Protein AF-A0A509EAI5-F1 (afdb_monomer)

Mean predicted aligned error: 6.36 Å

Sequence (195 aa):
MLARRAGDTRLGGLADLEGRTLGIINDQSAYATLKAAGLRWGDALSAKGRRVAALGSLIPMADQGRIHDGVVDAFAVDAPIMHWACTSPDGPWRGRIEILPGNIAPAPWFYAAAVANHPSSCRLLMAVDAFLDGFAGTAERAAIERRGQGAPVAGTGSYRDEPGNLRGSPDLAAAYRAQTGQDPLPPDLVRRHAA

pLDDT: mean 88.27, std 11.31, range [37.25, 97.38]

Foldseek 3Di:
DKKFFFPPPCPQDDLSQAQFEEEEAPDPVLVVLCVVLAEAEDPRPPPDDHHSHYHNYYDHDPDPPCRLVVPGGMYDDDQQVVVCCQPPPPHPNHSRMDDRDDDSHPWDDDDDDDDPPALVCLLVLVVVVVCCVVPVPDPVQQVVCCNRRVGDGDTDDDPCVDPDNDDHSVRSQVVNCVVPVDGSDHPVVVVVVVD

Nearest PDB structures (foldseek):
  4g4p-assembly1_A  TM=7.336E-01  e=2.048E-03  Enterococcus faecalis V583
  4zef-assembly1_A  TM=7.518E-01  e=4.258E-03  Enterococcus faecalis V583
  8eyz-assembly12_L  TM=6.872E-01  e=1.916E-03  Escherichia coli
  8ovn-assembly1_A  TM=7.297E-01  e=4.368E-02  Shigella flexneri
  5aa2-assembly2_B  TM=5.455E-01  e=5.333E-02  Pseudomonas aeruginosa BWHPSA013

Structure (mmCIF, N/CA/C/O backbone):
data_AF-A0A509EAI5-F1
#
_entry.id   AF-A0A509EAI5-F1
#
loop_
_atom_site.group_PDB
_atom_site.id
_atom_site.type_symbol
_atom_site.label_atom_id
_atom_site.label_alt_id
_atom_site.label_comp_id
_atom_site.label_asym_id
_atom_site.label_entity_id
_atom_site.label_seq_id
_atom_site.pdbx_PDB_ins_code
_atom_site.Cartn_x
_atom_site.Cartn_y
_atom_site.Cartn_z
_atom_site.occupancy
_atom_site.B_iso_or_equiv
_atom_site.auth_seq_id
_atom_site.auth_comp_id
_atom_site.auth_asym_id
_atom_site.auth_atom_id
_atom_site.pdbx_PDB_model_num
ATOM 1 N N . MET A 1 1 ? -2.424 1.082 6.994 1.00 88.38 1 MET A N 1
ATOM 2 C CA . MET A 1 1 ? -2.548 1.962 8.186 1.00 88.38 1 MET A CA 1
ATOM 3 C C . MET A 1 1 ? -3.940 1.820 8.787 1.00 88.38 1 MET A C 1
ATOM 5 O O . MET A 1 1 ? -4.766 1.158 8.170 1.00 88.38 1 MET A O 1
ATOM 9 N N . LEU A 1 2 ? -4.198 2.403 9.963 1.00 92.62 2 LEU A N 1
ATOM 10 C CA . LEU A 1 2 ? -5.538 2.479 10.555 1.00 92.62 2 LEU A CA 1
ATOM 11 C C . LEU A 1 2 ? -6.035 3.927 10.504 1.00 92.62 2 LEU A C 1
ATOM 13 O O . LEU A 1 2 ? -5.295 4.846 10.847 1.00 92.62 2 LEU A O 1
ATOM 17 N N . ALA A 1 3 ? -7.278 4.126 10.092 1.00 92.00 3 ALA A N 1
ATOM 18 C CA . ALA A 1 3 ? -7.942 5.421 10.087 1.00 92.00 3 ALA A CA 1
ATOM 19 C C . ALA A 1 3 ? -9.271 5.340 10.837 1.00 92.00 3 ALA A C 1
ATOM 21 O O . ALA A 1 3 ? -9.906 4.284 10.885 1.00 92.00 3 ALA A O 1
ATOM 22 N N . ARG A 1 4 ? -9.695 6.462 11.411 1.00 92.31 4 ARG A N 1
ATOM 23 C CA . ARG A 1 4 ? -10.948 6.591 12.162 1.00 92.31 4 ARG A CA 1
ATOM 24 C C . ARG A 1 4 ? -11.665 7.884 11.794 1.00 92.31 4 ARG A C 1
ATOM 26 O O . ARG A 1 4 ? -11.099 8.746 11.123 1.00 92.31 4 ARG A O 1
ATOM 33 N N . ARG A 1 5 ? -12.900 8.041 12.273 1.00 91.62 5 ARG A N 1
ATOM 34 C CA . ARG A 1 5 ? -13.573 9.348 12.278 1.00 91.62 5 ARG A CA 1
ATOM 35 C C . ARG A 1 5 ? -12.783 10.334 13.137 1.00 91.62 5 ARG A C 1
ATOM 37 O O . ARG A 1 5 ? -12.342 9.983 14.233 1.00 91.62 5 ARG A O 1
ATOM 44 N N . ALA A 1 6 ? -12.630 11.557 12.642 1.00 91.38 6 ALA A N 1
ATOM 45 C CA . ALA A 1 6 ? -11.917 12.609 13.348 1.00 91.38 6 ALA A CA 1
ATOM 46 C C . ALA A 1 6 ? -12.559 12.868 14.719 1.00 91.38 6 ALA A C 1
ATOM 48 O O . ALA A 1 6 ? -13.777 13.028 14.824 1.00 91.38 6 ALA A O 1
ATOM 49 N N . GLY A 1 7 ? -11.737 12.882 15.768 1.00 91.50 7 GLY A N 1
ATOM 50 C CA . GLY A 1 7 ? -12.187 13.135 17.137 1.00 91.50 7 GLY A CA 1
ATOM 51 C C . GLY A 1 7 ? -12.769 11.922 17.872 1.00 91.50 7 GLY A C 1
ATOM 52 O O . GLY A 1 7 ? -13.142 12.062 19.036 1.00 91.50 7 GLY A O 1
ATOM 53 N N . ASP A 1 8 ? -12.822 10.728 17.266 1.00 92.06 8 ASP A N 1
ATOM 54 C CA . ASP A 1 8 ? -13.238 9.511 17.980 1.00 92.06 8 ASP A CA 1
ATOM 55 C C . ASP A 1 8 ? -12.122 9.013 18.915 1.00 92.06 8 ASP A C 1
ATOM 57 O O . ASP A 1 8 ? -11.316 8.145 18.578 1.00 92.06 8 ASP A O 1
ATOM 61 N N . THR A 1 9 ? -12.080 9.564 20.129 1.00 92.81 9 THR A N 1
ATOM 62 C CA . THR A 1 9 ? -11.061 9.261 21.149 1.00 92.81 9 THR A CA 1
ATOM 63 C C . THR A 1 9 ? -11.114 7.833 21.680 1.00 92.81 9 THR A C 1
ATOM 65 O O . THR A 1 9 ? -10.182 7.399 22.351 1.00 92.81 9 THR A O 1
ATOM 68 N N . ARG A 1 10 ? -12.164 7.071 21.356 1.00 93.38 10 ARG A N 1
ATOM 69 C CA . ARG A 1 10 ? -12.321 5.681 21.796 1.00 93.38 10 ARG A CA 1
ATOM 70 C C . ARG A 1 10 ? -11.430 4.718 21.007 1.00 93.38 10 ARG A C 1
ATOM 72 O O . ARG A 1 10 ? -11.447 3.535 21.319 1.00 93.38 10 ARG A O 1
ATOM 79 N N . LEU A 1 11 ? -10.749 5.172 19.952 1.00 93.75 11 LEU A N 1
ATOM 80 C CA . LEU A 1 11 ? -9.960 4.343 19.034 1.00 93.75 11 LEU A CA 1
ATOM 81 C C . LEU A 1 11 ? -8.521 4.845 18.923 1.00 93.75 11 LEU A C 1
ATOM 83 O O . LEU A 1 11 ? -8.209 5.576 17.993 1.00 93.75 11 LEU A O 1
ATOM 87 N N . GLY A 1 12 ? -7.637 4.493 19.848 1.00 93.19 12 GLY A N 1
ATOM 88 C CA . GLY A 1 12 ? -6.219 4.868 19.802 1.00 93.19 12 GLY A CA 1
ATOM 89 C C . GLY A 1 12 ? -5.351 3.930 18.960 1.00 93.19 12 GLY A C 1
ATOM 90 O O . GLY A 1 12 ? -4.317 4.350 18.445 1.00 93.19 12 GLY A O 1
ATOM 91 N N . GLY A 1 13 ? -5.766 2.675 18.779 1.00 94.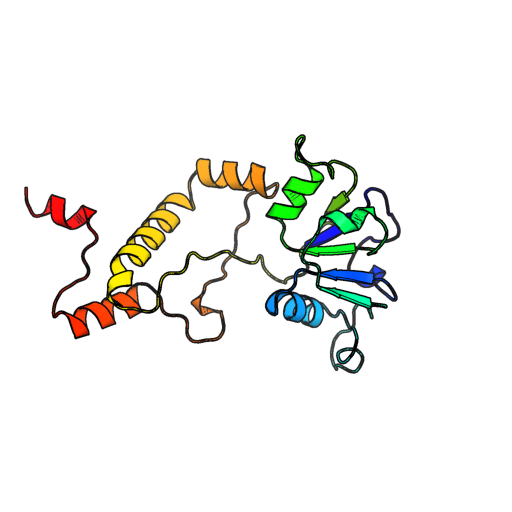44 13 GLY A N 1
ATOM 92 C CA . GLY A 1 13 ? -5.030 1.704 17.973 1.00 94.44 13 GLY A CA 1
ATOM 93 C C . GLY A 1 13 ? -5.723 0.349 17.846 1.00 94.44 13 GLY A C 1
ATOM 94 O O . GLY A 1 13 ? -6.918 0.211 18.087 1.00 94.44 13 GLY A O 1
ATOM 95 N N . LEU A 1 14 ? -4.955 -0.677 17.462 1.00 95.44 14 LEU A N 1
ATOM 96 C CA . LEU A 1 14 ? -5.490 -2.016 17.171 1.00 95.44 14 LEU A CA 1
ATOM 97 C C . LEU A 1 14 ? -6.175 -2.687 18.370 1.00 95.44 14 LEU A C 1
ATOM 99 O O . LEU A 1 14 ? -7.135 -3.425 18.172 1.00 95.44 14 LEU A O 1
ATOM 103 N N . ALA A 1 15 ? -5.687 -2.454 19.591 1.00 95.44 15 ALA A N 1
ATOM 104 C CA . ALA A 1 15 ? -6.259 -3.044 20.804 1.00 95.44 15 ALA A CA 1
ATOM 105 C C . ALA A 1 15 ? -7.676 -2.522 21.099 1.00 95.44 15 ALA A C 1
ATOM 107 O O . ALA A 1 15 ? -8.488 -3.235 21.678 1.00 95.44 15 ALA A O 1
ATOM 108 N N . ASP A 1 16 ? -8.000 -1.312 20.636 1.00 96.75 16 ASP A N 1
ATOM 109 C CA . ASP A 1 16 ? -9.307 -0.694 20.861 1.00 96.75 16 ASP A CA 1
ATOM 110 C C . ASP A 1 16 ? -10.384 -1.208 19.895 1.00 96.75 16 ASP A C 1
ATOM 112 O O . ASP A 1 16 ? -11.541 -0.798 19.990 1.00 96.75 16 ASP A O 1
ATOM 116 N N . LEU A 1 17 ? -10.026 -2.100 18.963 1.00 96.81 17 LEU A N 1
ATOM 117 C CA . LEU A 1 17 ? -10.940 -2.687 17.980 1.00 96.81 17 LEU A CA 1
ATOM 118 C C . LEU A 1 17 ? -11.761 -3.872 18.524 1.00 96.81 17 LEU A C 1
ATOM 120 O O . LEU A 1 17 ? -12.527 -4.471 17.769 1.00 96.81 17 LEU A O 1
ATOM 124 N N . GLU A 1 18 ? -11.623 -4.222 19.805 1.00 97.25 18 GLU A N 1
ATOM 125 C CA . GLU A 1 18 ? -12.393 -5.307 20.426 1.00 97.25 18 GLU A CA 1
ATOM 126 C C . GLU A 1 18 ? -13.905 -5.071 20.275 1.00 97.25 18 GLU A C 1
ATOM 128 O O . GLU A 1 18 ? -14.427 -4.015 20.635 1.00 97.25 18 GLU A O 1
ATOM 133 N N . GLY A 1 19 ? -14.611 -6.050 19.707 1.00 96.38 19 GLY A N 1
ATOM 134 C CA . GLY A 1 19 ? -16.050 -5.996 19.451 1.00 96.38 19 GLY A CA 1
ATOM 135 C C . GLY A 1 19 ? -16.482 -4.998 18.370 1.00 96.38 19 GLY A C 1
ATOM 136 O O . GLY A 1 19 ? -17.678 -4.853 18.131 1.00 96.38 19 GLY A O 1
ATOM 137 N N . ARG A 1 20 ? -15.545 -4.324 17.693 1.00 96.00 20 ARG A N 1
ATOM 138 C CA . ARG A 1 20 ? -15.849 -3.263 16.722 1.00 9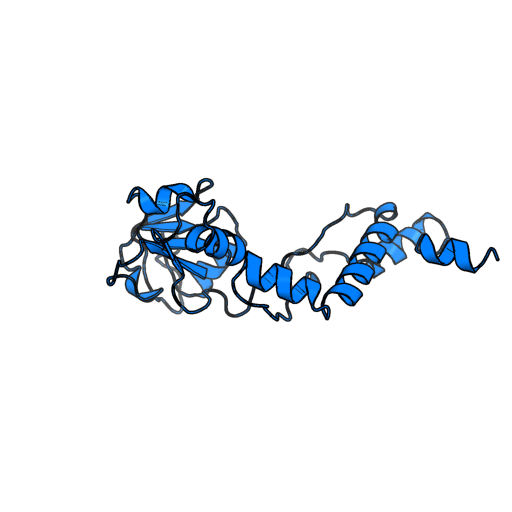6.00 20 ARG A CA 1
ATOM 139 C C . ARG A 1 20 ? -15.943 -3.752 15.290 1.00 96.00 20 ARG A C 1
ATOM 141 O O . ARG A 1 20 ? -15.489 -4.848 14.954 1.00 96.00 20 ARG A O 1
ATOM 148 N N . THR A 1 21 ? -16.505 -2.897 14.444 1.00 94.12 21 THR A N 1
ATOM 149 C CA . THR A 1 21 ? -16.577 -3.118 13.003 1.00 94.12 21 THR A CA 1
ATOM 150 C C . THR A 1 21 ? -15.399 -2.446 12.307 1.00 94.12 21 THR A C 1
ATOM 152 O O . THR A 1 21 ? -15.276 -1.220 12.317 1.00 94.12 21 THR A O 1
ATOM 155 N N . LEU A 1 22 ? -14.543 -3.240 11.667 1.00 94.50 22 LEU A N 1
ATOM 156 C CA . LEU A 1 22 ? -13.429 -2.749 10.856 1.00 94.50 22 LEU A CA 1
ATOM 157 C C . LEU A 1 22 ? -13.779 -2.857 9.365 1.00 94.50 22 LEU A C 1
ATOM 159 O O . LEU A 1 22 ? -14.173 -3.922 8.891 1.00 94.50 22 LEU A O 1
ATOM 163 N N . GLY A 1 23 ? -13.609 -1.768 8.620 1.00 93.19 23 GLY A N 1
ATOM 164 C CA . GLY A 1 23 ? -13.572 -1.804 7.157 1.00 93.19 23 GLY A CA 1
ATOM 165 C C . GLY A 1 23 ? -12.171 -2.156 6.659 1.00 93.19 23 GLY A C 1
ATOM 166 O O . GLY A 1 23 ? -11.179 -1.706 7.235 1.00 93.19 23 GLY A O 1
ATOM 167 N N . ILE A 1 24 ? -12.075 -2.954 5.598 1.00 92.44 24 ILE A N 1
ATOM 168 C CA . ILE A 1 24 ? -10.801 -3.331 4.976 1.00 92.44 24 ILE A CA 1
ATOM 169 C C . ILE A 1 24 ? -10.924 -3.310 3.452 1.00 92.44 24 ILE A C 1
ATOM 171 O O . ILE A 1 24 ? -11.983 -3.621 2.901 1.00 92.44 24 ILE A O 1
ATOM 175 N N . ILE A 1 25 ? -9.835 -2.967 2.765 1.00 86.25 25 ILE A N 1
ATOM 176 C CA . ILE A 1 25 ? -9.720 -3.214 1.326 1.00 86.25 25 ILE A CA 1
ATOM 177 C C . ILE A 1 25 ? -9.866 -4.716 1.033 1.00 86.25 25 ILE A C 1
ATOM 179 O O . ILE A 1 25 ? -9.389 -5.561 1.793 1.00 86.25 25 ILE A O 1
ATOM 183 N N . ASN A 1 26 ? -10.551 -5.053 -0.061 1.00 85.75 26 ASN A N 1
ATOM 184 C CA . ASN A 1 26 ? -10.768 -6.440 -0.469 1.00 85.75 26 ASN A CA 1
ATOM 185 C C . ASN A 1 26 ? -9.509 -7.031 -1.133 1.00 85.75 26 ASN A C 1
ATOM 187 O O . ASN A 1 26 ? -9.483 -7.262 -2.339 1.00 85.75 26 ASN A O 1
ATOM 191 N N . ASP A 1 27 ? -8.465 -7.231 -0.332 1.00 86.56 27 ASP A N 1
ATOM 192 C CA . ASP A 1 27 ? -7.152 -7.721 -0.745 1.00 86.56 27 ASP A CA 1
ATOM 193 C C . ASP A 1 27 ? -6.653 -8.800 0.232 1.00 86.56 27 ASP A C 1
ATOM 195 O O . ASP A 1 27 ? -6.700 -8.626 1.452 1.00 86.56 27 ASP A O 1
ATOM 199 N N . GLN A 1 28 ? -6.170 -9.932 -0.291 1.00 87.56 28 GLN A N 1
ATOM 200 C CA . GLN A 1 28 ? -5.742 -11.068 0.535 1.00 87.56 28 GLN A CA 1
ATOM 201 C C . GLN A 1 28 ? -4.559 -10.738 1.459 1.00 87.56 28 GLN A C 1
ATOM 203 O O . GLN A 1 28 ? -4.541 -11.185 2.612 1.00 87.56 28 GLN A O 1
ATOM 208 N N . SER A 1 29 ? -3.606 -9.931 0.998 1.00 88.50 29 SER A N 1
ATOM 209 C CA . SER A 1 29 ? -2.453 -9.488 1.786 1.00 88.50 29 SER A CA 1
ATOM 210 C C . SER A 1 29 ? -2.874 -8.544 2.913 1.00 88.50 29 SER A C 1
ATOM 212 O O . SER A 1 29 ? -2.291 -8.587 4.005 1.00 88.50 29 SER A O 1
ATOM 214 N N . ALA A 1 30 ? -3.945 -7.766 2.721 1.00 91.00 30 ALA A N 1
ATOM 215 C CA . ALA A 1 30 ? -4.534 -6.953 3.785 1.00 91.00 30 ALA A CA 1
ATOM 216 C C . ALA A 1 30 ? -5.087 -7.836 4.912 1.00 91.00 30 ALA A C 1
ATOM 218 O O . ALA A 1 30 ? -4.744 -7.635 6.082 1.00 91.00 30 ALA A O 1
ATOM 219 N N . TYR A 1 31 ? -5.863 -8.874 4.579 1.00 92.62 31 TYR A N 1
ATOM 220 C CA . TYR A 1 31 ? -6.353 -9.840 5.569 1.00 92.62 31 TYR A CA 1
ATOM 221 C C . TYR A 1 31 ? -5.205 -10.553 6.292 1.00 92.62 31 TYR A C 1
ATOM 223 O O . TYR A 1 31 ? -5.213 -10.656 7.522 1.00 92.62 31 TYR A O 1
ATOM 231 N N . ALA A 1 32 ? -4.193 -11.020 5.557 1.00 91.31 32 ALA A N 1
ATOM 232 C CA . ALA A 1 32 ? -3.025 -11.666 6.150 1.00 91.31 32 ALA A CA 1
ATOM 233 C C . ALA A 1 32 ? -2.307 -10.737 7.144 1.00 91.31 32 ALA A C 1
ATOM 235 O O . ALA A 1 32 ? -1.974 -11.155 8.257 1.00 91.31 32 ALA A O 1
ATOM 236 N N . THR A 1 33 ? -2.165 -9.459 6.790 1.00 92.94 33 THR A N 1
ATOM 237 C CA . THR A 1 33 ? -1.556 -8.430 7.641 1.00 92.94 33 THR A CA 1
ATOM 238 C C . THR A 1 33 ? -2.345 -8.211 8.928 1.00 92.94 33 THR A C 1
ATOM 240 O O . THR A 1 33 ? -1.752 -8.197 10.007 1.00 92.94 33 THR A O 1
ATOM 243 N N . LEU A 1 34 ? -3.678 -8.117 8.864 1.00 94.19 34 LEU A N 1
ATOM 244 C CA . LEU A 1 34 ? -4.504 -7.997 10.073 1.00 94.19 34 LEU A CA 1
ATOM 245 C C . LEU A 1 34 ? -4.345 -9.215 10.993 1.00 94.19 34 LEU A C 1
ATOM 247 O O . LEU A 1 34 ? -4.212 -9.073 12.213 1.00 94.19 34 LEU A O 1
ATOM 251 N N . LYS A 1 35 ? -4.324 -10.419 10.412 1.00 93.25 35 LYS A N 1
ATOM 252 C CA . LYS A 1 35 ? -4.170 -11.672 11.161 1.00 93.25 35 LYS A CA 1
ATOM 253 C C . LYS A 1 35 ? -2.816 -11.741 11.865 1.00 93.25 35 LYS A C 1
ATOM 255 O O . LYS A 1 35 ? -2.766 -12.068 13.056 1.00 93.25 35 LYS A O 1
ATOM 260 N N . ALA A 1 36 ? -1.748 -11.390 11.147 1.00 92.38 36 ALA A N 1
ATOM 261 C CA . ALA A 1 36 ? -0.382 -11.326 11.661 1.00 92.38 36 ALA A CA 1
ATOM 262 C C . ALA A 1 36 ? -0.224 -10.257 12.754 1.00 92.38 36 ALA A C 1
ATOM 264 O O . ALA A 1 36 ? 0.437 -10.503 13.762 1.00 92.38 36 ALA A O 1
ATOM 265 N N . ALA A 1 37 ? -0.905 -9.114 12.618 1.00 93.38 37 ALA A N 1
ATOM 266 C CA . ALA A 1 37 ? -0.928 -8.065 13.638 1.00 93.38 37 ALA A CA 1
ATOM 267 C C . ALA A 1 37 ? -1.629 -8.502 14.941 1.00 93.38 37 ALA A C 1
ATOM 269 O O . ALA A 1 37 ? -1.413 -7.900 15.998 1.00 93.38 37 ALA A O 1
ATOM 270 N N . GLY A 1 38 ? -2.417 -9.581 14.889 1.00 94.50 38 GLY A N 1
ATOM 271 C CA . GLY A 1 38 ? -3.102 -10.174 16.034 1.00 94.50 38 GLY A CA 1
ATOM 272 C C . GLY A 1 38 ? -4.606 -9.913 16.070 1.00 94.50 38 GLY A C 1
ATOM 273 O O . GLY A 1 38 ? -5.241 -10.260 17.066 1.00 94.50 38 GLY A O 1
ATOM 274 N N . LEU A 1 39 ? -5.190 -9.332 15.017 1.00 95.69 39 LEU A N 1
ATOM 275 C CA . LEU A 1 39 ? -6.641 -9.203 14.911 1.00 95.69 39 LEU A CA 1
ATOM 276 C C . LEU A 1 39 ? -7.284 -10.551 14.583 1.00 95.69 39 LEU A C 1
ATOM 278 O O . LEU A 1 39 ? -6.690 -11.414 13.924 1.00 95.69 39 LEU A O 1
ATOM 282 N N . ARG A 1 40 ? -8.500 -10.749 15.083 1.00 95.75 40 ARG A N 1
ATOM 283 C CA . ARG A 1 40 ? -9.278 -11.981 14.933 1.00 95.75 40 ARG A CA 1
ATOM 284 C C . ARG A 1 40 ? -10.705 -11.630 14.523 1.00 95.75 40 ARG A C 1
ATOM 286 O O . ARG A 1 40 ? -11.254 -10.657 15.019 1.00 95.75 40 ARG A O 1
ATOM 293 N N . TRP A 1 41 ? -11.288 -12.403 13.617 1.00 94.88 41 TRP A N 1
ATOM 294 C CA . TRP A 1 41 ? -12.665 -12.254 13.133 1.00 94.88 41 TRP A CA 1
ATOM 295 C C . TRP A 1 41 ? -13.115 -13.585 12.527 1.00 94.88 41 TRP A C 1
ATOM 297 O O . TRP A 1 41 ? -12.264 -14.340 12.051 1.00 94.88 41 TRP A O 1
ATOM 307 N N . GLY A 1 42 ? -14.420 -13.873 12.526 1.00 90.38 42 GLY A N 1
ATOM 308 C CA . GLY A 1 42 ? -14.982 -15.090 11.919 1.00 90.38 42 GLY A CA 1
ATOM 309 C C . GLY A 1 42 ? -14.191 -16.359 12.268 1.00 90.38 42 GLY A C 1
ATOM 310 O O . GLY A 1 42 ? -13.846 -16.590 13.426 1.00 90.38 42 GLY A O 1
ATOM 311 N N . ASP A 1 43 ? -13.809 -17.131 11.252 1.00 84.25 43 ASP A N 1
ATOM 312 C CA . ASP A 1 43 ? -13.055 -18.386 11.412 1.00 84.25 43 ASP A CA 1
ATOM 313 C C . ASP A 1 43 ? -11.653 -18.201 12.015 1.00 84.25 43 ASP A C 1
ATOM 315 O O . ASP A 1 43 ? -11.034 -19.149 12.502 1.00 84.25 43 ASP A O 1
ATOM 319 N N . ALA A 1 44 ? -11.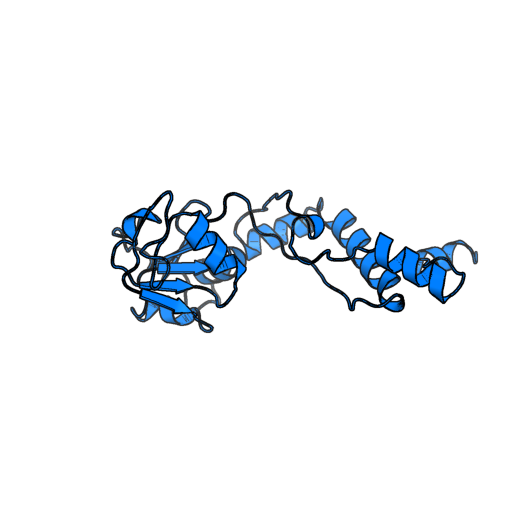120 -16.975 12.019 1.00 83.75 44 ALA A N 1
ATOM 320 C CA . ALA A 1 44 ? -9.854 -16.683 12.670 1.00 83.75 44 ALA A CA 1
ATOM 321 C C . ALA A 1 44 ? -9.982 -16.567 14.196 1.00 83.75 44 ALA A C 1
ATOM 323 O O . ALA A 1 44 ? -8.942 -16.552 14.842 1.00 83.75 44 ALA A O 1
ATOM 324 N N . LEU A 1 45 ? -11.183 -16.516 14.792 1.00 89.12 45 LEU A N 1
ATOM 325 C CA . LEU A 1 45 ? -11.369 -16.362 16.248 1.00 89.12 45 LEU A CA 1
ATOM 326 C C . LEU A 1 45 ? -10.630 -17.426 17.073 1.00 89.12 45 LEU A C 1
ATOM 328 O O . LEU A 1 45 ? -10.049 -17.106 18.108 1.00 89.12 45 LEU A O 1
ATOM 332 N N . SER A 1 46 ? -10.581 -18.666 16.585 1.00 84.81 46 SER A N 1
ATOM 333 C CA . SER A 1 46 ? -9.900 -19.782 17.256 1.00 84.81 46 SER A CA 1
ATOM 334 C C . SER A 1 46 ? -8.417 -19.925 16.883 1.00 84.81 46 SER A C 1
ATOM 336 O O . SER A 1 46 ? -7.762 -20.877 17.312 1.00 84.81 46 SER A O 1
ATOM 338 N N . ALA A 1 47 ? -7.859 -19.015 16.075 1.00 83.88 47 ALA A N 1
ATOM 339 C CA . ALA A 1 47 ? -6.469 -19.103 15.640 1.00 83.88 47 ALA A CA 1
ATOM 340 C C . ALA A 1 47 ? -5.493 -18.926 16.817 1.00 83.88 47 ALA A C 1
ATOM 342 O O . ALA A 1 47 ? -5.561 -17.949 17.568 1.00 83.88 47 ALA A O 1
ATOM 343 N N . LYS A 1 48 ? -4.535 -19.855 16.932 1.00 82.00 48 LYS A N 1
ATOM 344 C CA . LYS A 1 48 ? -3.453 -19.815 17.928 1.00 82.00 48 LYS A CA 1
ATOM 345 C C . LYS A 1 48 ? -2.509 -18.623 17.684 1.00 82.00 48 LYS A C 1
ATOM 347 O O . LYS A 1 48 ? -2.427 -18.096 16.576 1.00 82.00 48 LYS A O 1
ATOM 352 N N . GLY A 1 49 ? -1.774 -18.213 18.718 1.00 84.56 49 GLY A N 1
ATOM 353 C CA . GLY A 1 49 ? -0.800 -17.112 18.664 1.00 84.56 49 GLY A CA 1
ATOM 354 C C . GLY A 1 49 ? -1.296 -15.818 19.316 1.00 84.56 49 GLY A C 1
ATOM 355 O O . GLY A 1 49 ? -2.321 -15.806 19.996 1.00 84.56 49 GLY A O 1
ATOM 356 N N . ARG A 1 50 ? -0.555 -14.716 19.123 1.00 88.31 50 ARG A N 1
ATOM 357 C CA . ARG A 1 50 ? -0.859 -13.420 19.754 1.00 88.31 50 ARG A CA 1
ATOM 358 C C . ARG A 1 50 ? -2.218 -12.891 19.290 1.00 88.31 50 ARG A C 1
ATOM 360 O O . ARG A 1 50 ? -2.403 -12.657 18.097 1.00 88.31 50 ARG A O 1
ATOM 367 N N . ARG A 1 51 ? -3.132 -12.658 20.236 1.00 94.44 51 ARG A N 1
ATOM 368 C CA . ARG A 1 51 ? -4.388 -11.924 20.024 1.00 94.44 51 ARG A CA 1
ATOM 369 C C . ARG A 1 51 ? -4.222 -10.496 20.531 1.00 94.44 51 ARG A C 1
ATOM 371 O O . ARG A 1 51 ? -3.820 -10.306 21.673 1.00 94.44 51 ARG A O 1
ATOM 378 N N . VAL A 1 52 ? -4.534 -9.527 19.680 1.00 95.88 52 VAL A N 1
ATOM 379 C CA . VAL A 1 52 ? -4.595 -8.101 20.029 1.00 95.88 52 VAL A CA 1
ATOM 380 C C . VAL A 1 52 ? -6.039 -7.674 20.254 1.00 95.88 52 VAL A C 1
ATOM 382 O O . VAL A 1 52 ? -6.322 -7.083 21.285 1.00 95.88 52 VAL A O 1
ATOM 385 N N . ALA A 1 53 ? -6.940 -8.022 19.333 1.00 96.31 53 ALA A N 1
ATOM 386 C CA . ALA A 1 53 ? -8.373 -7.791 19.479 1.00 96.31 53 ALA A CA 1
ATOM 387 C C . ALA A 1 53 ? -9.179 -8.806 18.654 1.00 96.31 53 ALA A C 1
ATOM 389 O O . ALA A 1 53 ? -8.706 -9.291 17.617 1.00 96.31 53 ALA A O 1
ATOM 390 N N . ALA A 1 54 ? -10.387 -9.122 19.106 1.00 97.00 54 ALA A N 1
ATOM 391 C CA . ALA A 1 54 ? -11.408 -9.819 18.338 1.00 97.00 54 ALA A CA 1
ATOM 392 C C . ALA A 1 54 ? -12.442 -8.807 17.830 1.00 97.00 54 ALA A C 1
ATOM 394 O O . ALA A 1 54 ? -13.119 -8.144 18.609 1.00 97.00 54 ALA A O 1
ATOM 395 N N . LEU A 1 55 ? -12.547 -8.677 16.512 1.00 97.38 55 LEU A N 1
ATOM 396 C CA . LEU A 1 55 ? -13.495 -7.786 15.856 1.00 97.38 55 LEU A CA 1
ATOM 397 C C . LEU A 1 55 ? -14.920 -8.323 16.013 1.00 97.38 55 LEU A C 1
ATOM 399 O O . LEU A 1 55 ? -15.144 -9.531 15.911 1.00 97.38 55 LEU A O 1
ATOM 403 N N . GLY A 1 56 ? -15.885 -7.419 16.178 1.00 95.19 56 GLY A N 1
ATOM 404 C CA . GLY A 1 56 ? -17.304 -7.760 16.073 1.00 95.19 56 GLY A CA 1
ATOM 405 C C . GLY A 1 56 ? -17.706 -8.036 14.623 1.00 95.19 56 GLY A C 1
ATOM 406 O O . GLY A 1 56 ? -18.504 -8.931 14.357 1.00 95.19 56 GLY A O 1
ATOM 407 N N . SER A 1 57 ? -17.109 -7.307 13.675 1.00 93.38 57 SER A N 1
ATOM 408 C CA . SER A 1 57 ? -17.291 -7.531 12.241 1.00 93.38 57 SER A CA 1
ATOM 409 C C . SER A 1 57 ? -16.086 -7.032 11.435 1.00 93.38 57 SER A C 1
ATOM 411 O O . SER A 1 57 ? -15.427 -6.059 11.810 1.00 93.38 57 SER A O 1
ATOM 413 N N . LEU A 1 58 ? -15.800 -7.698 10.315 1.00 94.00 58 LEU A N 1
ATOM 414 C CA . LEU A 1 58 ? -14.821 -7.264 9.319 1.00 94.00 58 LEU A CA 1
ATOM 415 C C . LEU A 1 58 ? -15.515 -7.181 7.962 1.00 94.00 58 LEU A C 1
ATOM 417 O O . LEU A 1 58 ? -16.011 -8.189 7.461 1.00 94.00 58 LEU A O 1
ATOM 421 N N . ILE A 1 59 ? -15.537 -5.991 7.369 1.00 91.44 59 ILE A N 1
ATOM 422 C CA . ILE A 1 59 ? -16.291 -5.727 6.143 1.00 91.44 59 ILE A CA 1
ATOM 423 C C . ILE A 1 59 ? -15.306 -5.452 4.996 1.00 91.44 59 ILE A C 1
ATOM 425 O O . ILE A 1 59 ? -14.588 -4.450 5.064 1.00 91.44 59 ILE A O 1
ATOM 429 N N . PRO A 1 60 ? -15.254 -6.293 3.939 1.00 89.31 60 PRO A N 1
ATOM 430 C CA . PRO A 1 60 ? -14.602 -5.923 2.685 1.00 89.31 60 PRO A CA 1
ATOM 431 C C . PRO A 1 60 ? -15.340 -4.742 2.069 1.00 89.31 60 PRO A C 1
ATOM 433 O O . PRO A 1 60 ? -16.544 -4.820 1.816 1.00 89.31 60 PRO A O 1
ATOM 436 N N . MET A 1 61 ? -14.634 -3.651 1.805 1.00 77.81 61 MET A N 1
ATOM 437 C CA . MET A 1 61 ? -15.247 -2.445 1.267 1.00 77.81 61 MET A CA 1
ATOM 438 C C . MET A 1 61 ? -14.535 -2.005 -0.004 1.00 77.81 61 MET A C 1
ATOM 440 O O . MET A 1 61 ? -13.337 -1.738 -0.007 1.00 77.81 61 MET A O 1
ATOM 444 N N . ALA A 1 62 ? -15.312 -1.919 -1.084 1.00 69.12 62 ALA A N 1
ATOM 445 C CA . ALA A 1 62 ? -14.890 -1.284 -2.329 1.00 69.12 62 ALA A CA 1
ATOM 446 C C . ALA A 1 62 ? -15.044 0.248 -2.268 1.00 69.12 62 ALA A C 1
ATOM 448 O O . ALA A 1 62 ? -14.319 0.959 -2.955 1.00 69.12 62 ALA A O 1
ATOM 449 N N . ASP A 1 63 ? -15.954 0.751 -1.423 1.00 72.19 63 ASP A N 1
ATOM 450 C CA . ASP A 1 63 ? -16.201 2.181 -1.227 1.00 72.19 63 ASP A CA 1
ATOM 451 C C . ASP A 1 63 ? -15.762 2.632 0.171 1.00 72.19 63 ASP A C 1
ATOM 453 O O . ASP A 1 63 ? -16.383 2.311 1.188 1.00 72.19 63 ASP A O 1
ATOM 457 N N . GLN A 1 64 ? -14.672 3.393 0.198 1.00 66.25 64 GLN A N 1
ATOM 458 C CA . GLN A 1 64 ? -14.043 3.933 1.404 1.00 66.25 64 GLN A CA 1
ATOM 459 C C . GLN A 1 64 ? -14.791 5.153 1.952 1.00 66.25 64 GLN A C 1
ATOM 461 O O . GLN A 1 64 ? -14.586 5.530 3.107 1.00 66.25 64 GLN A O 1
ATOM 466 N N . GLY A 1 65 ? -15.693 5.743 1.158 1.00 65.81 65 GLY A N 1
ATOM 467 C CA . GLY A 1 65 ? -16.509 6.874 1.571 1.00 65.81 65 GLY A CA 1
ATOM 468 C C . GLY A 1 65 ? -17.335 6.557 2.809 1.00 65.81 65 GLY A C 1
ATOM 469 O O . GLY A 1 65 ? -17.472 7.398 3.680 1.00 65.81 65 GLY A O 1
ATOM 470 N N . ARG A 1 66 ? -17.776 5.315 2.997 1.00 68.25 66 ARG A N 1
ATOM 471 C CA . ARG A 1 66 ? -18.724 4.931 4.058 1.00 68.25 66 ARG A CA 1
ATOM 472 C C . ARG A 1 66 ? -18.189 4.968 5.500 1.00 68.25 66 ARG A C 1
ATOM 474 O O . ARG A 1 66 ? -18.945 4.706 6.434 1.00 68.25 66 ARG A O 1
ATOM 481 N N . ILE A 1 67 ? -16.913 5.295 5.726 1.00 68.75 67 ILE A N 1
ATOM 482 C CA . ILE A 1 67 ? -16.338 5.426 7.083 1.00 68.75 67 ILE A CA 1
ATOM 483 C C . ILE A 1 67 ? -17.035 6.520 7.917 1.00 68.75 67 ILE A C 1
ATOM 485 O O . ILE A 1 67 ? -17.213 6.378 9.131 1.00 68.75 67 ILE A O 1
ATOM 489 N N . HIS A 1 68 ? -17.477 7.601 7.268 1.00 64.25 68 HIS A N 1
ATOM 490 C CA . HIS A 1 68 ? -18.191 8.695 7.930 1.00 64.25 68 HIS A CA 1
ATOM 491 C C . HIS A 1 68 ? -19.677 8.384 8.185 1.00 64.25 68 HIS A C 1
ATOM 493 O O . HIS A 1 68 ? -20.242 8.946 9.118 1.00 64.25 68 HIS A O 1
ATOM 499 N N . ASP A 1 69 ? -20.275 7.447 7.438 1.00 73.50 69 ASP A N 1
ATOM 500 C CA . ASP A 1 69 ? -21.690 7.053 7.561 1.00 73.50 69 ASP A CA 1
ATOM 501 C C . ASP A 1 69 ? -21.985 6.239 8.833 1.00 73.50 69 ASP A C 1
ATOM 503 O O . ASP A 1 69 ? -23.108 5.789 9.049 1.00 73.50 69 ASP A O 1
ATOM 507 N N . GLY A 1 70 ? -20.977 5.982 9.672 1.00 74.00 70 GLY A N 1
ATOM 508 C CA . GLY A 1 70 ? -21.147 5.188 10.892 1.00 74.00 70 GLY A CA 1
ATOM 509 C C . GLY A 1 70 ? -21.174 3.677 10.664 1.00 74.00 70 GLY A C 1
ATOM 510 O O . GLY A 1 70 ? -21.290 2.930 11.629 1.00 74.00 70 GLY A O 1
ATOM 511 N N . VAL A 1 71 ? -21.040 3.218 9.415 1.00 84.00 71 VAL A N 1
ATOM 512 C CA . VAL A 1 71 ? -21.110 1.791 9.047 1.00 84.00 71 VAL A CA 1
ATOM 513 C C . VAL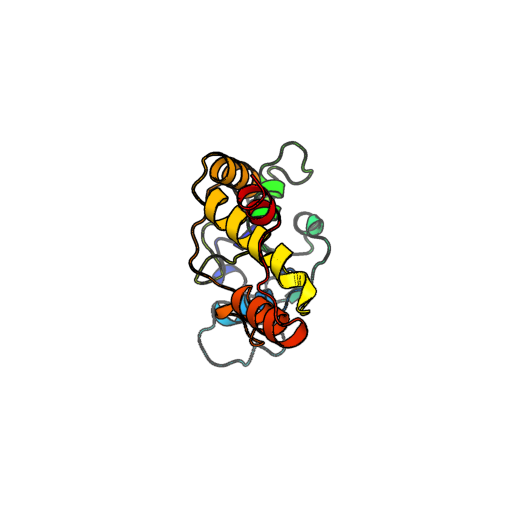 A 1 71 ? -19.950 0.992 9.642 1.00 84.00 71 VAL A C 1
ATOM 515 O O . VAL A 1 71 ? -20.114 -0.173 9.992 1.00 84.00 71 VAL A O 1
ATOM 518 N N . VAL A 1 72 ? -18.779 1.619 9.751 1.00 89.62 72 VAL A N 1
ATOM 519 C CA . VAL A 1 72 ? -17.595 1.040 10.387 1.00 89.62 72 VAL A CA 1
ATOM 520 C C . VAL A 1 72 ? -17.087 1.958 11.495 1.00 89.62 72 VAL A C 1
ATOM 522 O O . VAL A 1 72 ? -17.319 3.170 11.480 1.00 89.62 72 VAL A O 1
ATOM 525 N N . ASP A 1 73 ? -16.367 1.392 12.455 1.00 91.75 73 ASP A N 1
ATOM 526 C CA . ASP A 1 73 ? -15.712 2.142 13.526 1.00 91.75 73 ASP A CA 1
ATOM 527 C C . ASP A 1 73 ? -14.339 2.666 13.089 1.00 91.75 73 ASP A C 1
ATOM 529 O O . ASP A 1 73 ? -13.960 3.789 13.419 1.00 91.75 73 ASP A O 1
ATOM 533 N N . ALA A 1 74 ? -13.609 1.864 12.313 1.00 92.69 74 ALA A N 1
ATOM 534 C CA . ALA A 1 74 ? -12.297 2.196 11.771 1.00 92.69 74 ALA A CA 1
ATOM 535 C C . ALA A 1 74 ? -12.106 1.575 10.380 1.00 92.69 74 ALA A C 1
ATOM 537 O O . ALA A 1 74 ? -12.881 0.713 9.959 1.00 92.69 74 ALA A O 1
ATOM 538 N N . PHE A 1 75 ? -11.047 1.984 9.683 1.00 91.25 75 PHE A N 1
ATOM 539 C CA . PHE A 1 75 ? -10.715 1.490 8.350 1.00 91.25 75 PHE A CA 1
ATOM 540 C C . PHE A 1 75 ? -9.229 1.145 8.232 1.00 91.25 75 PHE A C 1
ATOM 542 O O . PHE A 1 75 ? -8.367 1.951 8.591 1.00 91.25 75 PHE A O 1
ATOM 549 N N . ALA A 1 76 ? -8.930 -0.052 7.731 1.00 91.81 76 ALA A N 1
ATOM 550 C CA . ALA A 1 76 ? -7.580 -0.530 7.461 1.00 91.81 76 ALA A CA 1
ATOM 551 C C . ALA A 1 76 ? -7.303 -0.507 5.951 1.00 91.81 76 ALA A C 1
ATOM 553 O O . ALA A 1 76 ? -7.860 -1.301 5.194 1.00 91.81 76 ALA A O 1
ATOM 554 N N . VAL A 1 77 ? -6.451 0.422 5.515 1.00 85.56 77 VAL A N 1
ATOM 555 C CA . VAL A 1 77 ? -6.158 0.661 4.090 1.00 85.56 77 VAL A CA 1
ATOM 556 C C . VAL A 1 77 ? -4.825 1.400 3.916 1.00 85.56 77 VAL A C 1
ATOM 558 O O . VAL A 1 77 ? -4.170 1.786 4.897 1.00 85.56 77 VAL A O 1
ATOM 561 N N . ASP A 1 78 ? -4.417 1.574 2.667 1.00 87.38 78 ASP A N 1
ATOM 562 C CA . ASP A 1 78 ? -3.150 2.167 2.267 1.00 87.38 78 ASP A CA 1
ATOM 563 C C . ASP A 1 78 ? -3.014 3.643 2.645 1.00 87.38 78 ASP A C 1
ATOM 565 O O . ASP A 1 78 ? -3.969 4.422 2.643 1.00 87.38 78 ASP A O 1
ATOM 569 N N . ALA A 1 79 ? -1.776 4.029 2.955 1.00 87.75 79 ALA A N 1
ATOM 570 C CA . ALA A 1 79 ? -1.445 5.380 3.390 1.00 87.75 79 ALA A CA 1
ATOM 571 C C . ALA A 1 79 ? -1.764 6.463 2.343 1.00 87.75 79 ALA A C 1
ATOM 573 O O . ALA A 1 79 ? -2.350 7.468 2.744 1.00 87.75 79 ALA A O 1
ATOM 574 N N . PRO A 1 80 ? -1.447 6.305 1.036 1.00 89.81 80 PRO A N 1
ATOM 575 C CA . PRO A 1 80 ? -1.646 7.387 0.073 1.00 89.81 80 PRO A CA 1
ATOM 576 C C . PRO A 1 80 ? -3.110 7.814 -0.062 1.00 89.81 80 PRO A C 1
ATOM 578 O O . PRO A 1 80 ? -3.437 8.994 0.047 1.00 89.81 80 PRO A O 1
ATOM 581 N N . ILE A 1 81 ? -4.020 6.851 -0.229 1.00 87.12 81 ILE A N 1
ATOM 582 C CA . ILE A 1 81 ? -5.439 7.167 -0.414 1.00 87.12 81 ILE A CA 1
ATOM 583 C C . ILE A 1 81 ? -6.049 7.799 0.841 1.00 87.12 81 ILE A C 1
ATOM 585 O O . ILE A 1 81 ? -6.799 8.770 0.734 1.00 87.12 81 ILE A O 1
ATOM 589 N N . MET A 1 82 ? -5.665 7.333 2.035 1.00 88.00 82 MET A N 1
ATOM 590 C CA . MET A 1 82 ? -6.164 7.926 3.279 1.00 88.00 82 MET A CA 1
ATOM 591 C C . MET A 1 82 ? -5.542 9.265 3.580 1.00 88.00 82 MET A C 1
ATOM 593 O O . MET A 1 82 ? -6.226 10.134 4.107 1.00 88.00 82 MET A O 1
ATOM 597 N N . HIS A 1 83 ? -4.268 9.459 3.255 1.00 90.94 83 HIS A N 1
ATOM 598 C CA . HIS A 1 83 ? -3.645 10.754 3.439 1.00 90.94 83 HIS A CA 1
ATOM 599 C C . HIS A 1 83 ? -4.366 11.793 2.586 1.00 90.94 83 HIS A C 1
ATOM 601 O O . HIS A 1 83 ? -4.820 12.798 3.129 1.00 90.94 83 HIS A O 1
ATOM 607 N N . TRP A 1 84 ? -4.558 11.505 1.295 1.00 89.56 84 TRP A N 1
ATOM 608 C CA . TRP A 1 84 ? -5.331 12.367 0.408 1.00 89.56 84 TRP A CA 1
ATOM 609 C C . TRP A 1 84 ? -6.742 12.619 0.952 1.00 89.56 84 TRP A C 1
ATOM 611 O O . TRP A 1 84 ? -7.156 13.771 1.049 1.00 89.56 84 TRP A O 1
ATOM 621 N N . ALA A 1 85 ? -7.461 11.578 1.379 1.00 87.88 85 ALA A N 1
ATOM 622 C CA . ALA A 1 85 ? -8.817 11.730 1.899 1.00 87.88 85 ALA A CA 1
ATOM 623 C C . ALA A 1 85 ? -8.869 12.599 3.176 1.00 87.88 85 ALA A C 1
ATOM 625 O O . ALA A 1 85 ? -9.782 13.407 3.339 1.00 87.88 85 ALA A O 1
ATOM 626 N N . CYS A 1 86 ? -7.876 12.490 4.061 1.00 89.50 86 CYS A N 1
ATOM 627 C CA . CYS A 1 86 ? -7.799 13.281 5.290 1.00 89.50 86 CYS A CA 1
ATOM 628 C C . CYS A 1 86 ? -7.430 14.753 5.044 1.00 89.50 86 CYS A C 1
ATOM 630 O O . CYS A 1 86 ? -7.913 15.628 5.770 1.00 89.50 86 CYS A O 1
ATOM 632 N N . THR A 1 87 ? -6.552 15.040 4.074 1.00 90.50 87 THR A N 1
ATOM 633 C CA . THR A 1 87 ? -5.878 16.349 3.963 1.00 90.50 87 THR A CA 1
ATOM 634 C C . THR A 1 87 ? -6.275 17.173 2.740 1.00 90.50 87 THR A C 1
ATOM 636 O O . THR A 1 87 ? -6.218 18.406 2.809 1.00 90.50 87 THR A O 1
ATOM 639 N N . SER A 1 88 ? -6.695 16.532 1.646 1.00 88.69 88 SER A N 1
ATOM 640 C CA . SER A 1 88 ? -6.938 17.197 0.365 1.00 88.69 88 SER A CA 1
ATOM 641 C C . SER A 1 88 ? -8.112 18.176 0.441 1.00 88.69 88 SER A C 1
ATOM 643 O O . SER A 1 88 ? -9.195 17.780 0.876 1.00 88.69 88 SER A O 1
ATOM 645 N N . PRO A 1 89 ? -7.953 19.438 -0.006 1.00 88.00 89 PRO A N 1
ATOM 646 C CA . PRO A 1 89 ? -9.049 20.409 -0.043 1.00 88.00 89 PRO A CA 1
ATOM 647 C C . PRO A 1 89 ? -10.183 19.994 -0.988 1.00 88.00 89 PRO A C 1
ATOM 649 O O . PRO A 1 89 ? -11.324 20.386 -0.759 1.00 88.00 89 PRO A O 1
ATOM 652 N N . ASP A 1 90 ? -9.882 19.173 -1.994 1.00 86.56 90 ASP A N 1
ATOM 653 C CA . ASP A 1 90 ? -10.845 18.712 -2.998 1.00 86.56 90 ASP A CA 1
ATOM 654 C C . ASP A 1 90 ? -11.650 17.487 -2.527 1.00 86.56 90 ASP A C 1
ATOM 656 O O . ASP A 1 90 ? -12.593 17.053 -3.187 1.00 86.56 90 ASP A O 1
ATOM 660 N N . GLY A 1 91 ? -11.265 16.889 -1.394 1.00 82.44 91 GLY A N 1
ATOM 661 C CA . GLY A 1 91 ? -11.891 15.687 -0.861 1.00 82.44 91 GLY A CA 1
ATOM 662 C C . GLY A 1 91 ? -13.073 16.010 0.062 1.00 82.44 91 GLY A C 1
ATOM 663 O O . GLY A 1 91 ? -12.913 16.791 1.004 1.00 82.44 91 GLY A O 1
ATOM 664 N N . PRO A 1 92 ? -14.235 15.342 -0.081 1.00 85.62 92 PRO A N 1
ATOM 665 C CA . PRO A 1 92 ? -15.369 15.522 0.836 1.00 85.62 92 PRO A CA 1
ATOM 666 C C . PRO A 1 92 ? -15.079 15.033 2.271 1.00 85.62 92 PRO A C 1
ATOM 668 O O . PRO A 1 92 ? -15.869 15.270 3.187 1.00 85.62 92 PRO A O 1
ATOM 671 N N . TRP A 1 93 ? -13.947 14.350 2.471 1.00 87.06 93 TRP A N 1
ATOM 672 C CA . TRP A 1 93 ? -13.530 13.718 3.725 1.00 87.06 93 TRP A CA 1
ATOM 673 C C . TRP A 1 93 ? -12.566 14.555 4.564 1.00 87.06 93 TRP A C 1
ATOM 675 O O . TRP A 1 93 ? -12.270 14.179 5.702 1.00 87.06 93 TRP A O 1
ATOM 685 N N . ARG A 1 94 ? -12.115 15.704 4.048 1.00 90.38 94 ARG A N 1
ATOM 686 C CA . ARG A 1 94 ? -11.141 16.553 4.731 1.00 90.38 94 ARG A CA 1
ATOM 687 C C . ARG A 1 94 ? -11.604 16.912 6.141 1.00 90.38 94 ARG A C 1
ATOM 689 O O . ARG A 1 94 ? -12.677 17.485 6.329 1.00 90.38 94 ARG A O 1
ATOM 696 N N . GLY A 1 95 ? -10.783 16.574 7.134 1.00 89.44 95 GLY A N 1
ATOM 697 C CA . GLY A 1 95 ? -11.065 16.828 8.551 1.00 89.44 95 GLY A CA 1
ATOM 698 C C . GLY A 1 95 ? -12.203 15.998 9.164 1.00 89.44 95 GLY A C 1
ATOM 699 O O . GLY A 1 95 ? -12.522 16.198 10.331 1.00 89.44 95 GLY A O 1
ATOM 700 N N . ARG A 1 96 ? -12.819 15.070 8.417 1.00 90.38 96 ARG A N 1
ATOM 701 C CA . ARG A 1 96 ? -13.852 14.141 8.924 1.00 90.38 96 ARG A CA 1
ATOM 702 C C . ARG A 1 96 ? -13.279 12.790 9.331 1.00 90.38 96 ARG A C 1
ATOM 704 O O . ARG A 1 96 ? -13.892 12.059 10.106 1.00 90.38 96 ARG A O 1
ATOM 711 N N . ILE A 1 97 ? -12.106 12.469 8.807 1.00 90.56 97 ILE A N 1
ATOM 712 C CA . ILE A 1 97 ? -11.333 11.273 9.115 1.00 90.56 97 ILE A CA 1
ATOM 713 C C . ILE A 1 97 ? -9.914 11.668 9.498 1.00 90.56 97 ILE A C 1
ATOM 715 O O . ILE A 1 97 ? -9.410 12.710 9.079 1.00 90.56 97 ILE A O 1
ATOM 719 N N . GLU A 1 98 ? -9.276 10.822 10.291 1.00 91.19 98 GLU A N 1
ATOM 720 C CA . GLU A 1 98 ? -7.878 10.976 10.667 1.00 91.19 98 GLU A CA 1
ATOM 721 C C . GLU A 1 98 ? -7.160 9.627 10.667 1.00 91.19 98 GLU A C 1
ATOM 723 O O . GLU A 1 98 ? -7.746 8.579 10.959 1.00 91.19 98 GLU A O 1
ATOM 728 N N . ILE A 1 99 ? -5.876 9.663 10.317 1.00 91.81 99 ILE A N 1
ATOM 729 C CA . ILE A 1 99 ? -4.991 8.499 10.345 1.00 91.81 99 ILE A CA 1
ATOM 730 C C . ILE A 1 99 ? -4.437 8.369 11.759 1.00 91.81 99 ILE A C 1
ATOM 732 O O . ILE A 1 99 ? -3.900 9.327 12.314 1.00 91.81 99 ILE A O 1
ATOM 736 N N . LEU A 1 100 ? -4.539 7.172 12.326 1.00 92.19 100 LEU A N 1
ATOM 737 C CA . LEU A 1 100 ? -3.905 6.859 13.596 1.00 92.19 100 LEU A CA 1
ATOM 738 C C . LEU A 1 100 ? -2.401 6.638 13.401 1.00 92.19 100 LEU A C 1
ATOM 740 O O . LEU A 1 100 ? -1.993 6.065 12.385 1.00 92.19 100 LEU A O 1
ATOM 744 N N . PRO A 1 101 ? -1.563 7.075 14.357 1.00 88.12 101 PRO A N 1
ATOM 745 C CA . PRO A 1 101 ? -0.124 6.894 14.258 1.00 88.12 101 PRO A CA 1
ATOM 746 C C . PRO A 1 101 ? 0.253 5.407 14.230 1.00 88.12 101 PRO A C 1
ATOM 748 O O . PRO A 1 101 ? -0.356 4.572 14.898 1.00 88.12 101 PRO A O 1
ATOM 751 N N . GLY A 1 102 ? 1.314 5.097 13.485 1.00 86.75 102 GLY A N 1
ATOM 752 C CA . GLY A 1 102 ? 1.861 3.747 13.357 1.00 86.75 102 GLY A CA 1
ATOM 753 C C . GLY A 1 102 ? 1.434 3.012 12.085 1.00 86.75 102 GLY A C 1
ATOM 754 O O . GLY A 1 102 ? 0.567 3.445 11.327 1.00 86.75 102 GLY A O 1
ATOM 755 N N . ASN A 1 103 ? 2.083 1.875 11.841 1.00 89.81 103 ASN A N 1
ATOM 756 C CA . ASN A 1 103 ? 1.764 0.977 10.738 1.00 89.81 103 ASN A CA 1
ATOM 757 C C . ASN A 1 103 ? 1.223 -0.347 11.290 1.00 89.81 103 ASN A C 1
ATOM 759 O O . ASN A 1 103 ? 1.677 -0.822 12.328 1.00 89.81 103 ASN A O 1
ATOM 763 N N . ILE A 1 104 ? 0.242 -0.932 10.600 1.00 92.81 104 ILE A N 1
ATOM 764 C CA . ILE A 1 104 ? -0.296 -2.251 10.965 1.00 92.81 104 ILE A CA 1
ATOM 765 C C . ILE A 1 104 ? 0.687 -3.341 10.524 1.00 92.81 104 ILE A C 1
ATOM 767 O O . ILE A 1 104 ? 0.917 -4.305 11.250 1.00 92.81 104 ILE A O 1
ATOM 771 N N . ALA A 1 105 ? 1.271 -3.172 9.335 1.00 90.75 105 ALA A N 1
ATOM 772 C CA . ALA A 1 105 ? 2.300 -4.058 8.820 1.00 90.75 105 ALA A CA 1
ATOM 773 C C . ALA A 1 105 ? 3.651 -3.790 9.514 1.00 90.75 105 ALA A C 1
ATOM 775 O O . ALA A 1 105 ? 3.941 -2.642 9.867 1.00 90.75 105 ALA A O 1
ATOM 776 N N . PRO A 1 106 ? 4.506 -4.818 9.677 1.00 87.44 106 PRO A N 1
ATOM 777 C CA . PRO A 1 106 ? 5.832 -4.666 10.283 1.00 87.44 106 PRO A CA 1
ATOM 778 C C . PRO A 1 106 ? 6.789 -3.817 9.432 1.00 87.44 106 PRO A C 1
ATOM 780 O O . PRO A 1 106 ? 7.739 -3.249 9.961 1.00 87.44 106 PRO A O 1
ATOM 783 N N . ALA A 1 107 ? 6.527 -3.711 8.128 1.00 88.25 107 ALA A N 1
ATOM 784 C CA . ALA A 1 107 ? 7.256 -2.879 7.182 1.00 88.25 107 ALA A CA 1
ATOM 785 C C . ALA A 1 107 ? 6.269 -2.172 6.233 1.00 88.25 107 ALA A C 1
ATOM 787 O O . ALA A 1 107 ? 5.121 -2.617 6.103 1.00 88.25 107 ALA A O 1
ATOM 788 N N . PRO A 1 108 ? 6.669 -1.065 5.584 1.00 88.75 108 PRO A N 1
ATOM 789 C CA . PRO A 1 108 ? 5.865 -0.454 4.535 1.00 88.75 108 PRO A CA 1
ATOM 790 C C . PRO A 1 108 ? 5.615 -1.430 3.389 1.00 88.75 108 PRO A C 1
ATOM 792 O O . PRO A 1 108 ? 6.520 -2.148 2.965 1.00 88.75 108 PRO A O 1
ATOM 795 N N . TRP A 1 109 ? 4.391 -1.423 2.876 1.00 88.69 109 TRP A N 1
ATOM 796 C CA . TRP A 1 109 ? 4.093 -2.053 1.597 1.00 88.69 109 TRP A CA 1
ATOM 797 C C . TRP A 1 109 ? 4.706 -1.248 0.454 1.00 88.69 109 TRP A C 1
ATOM 799 O O . TRP A 1 109 ? 4.961 -0.048 0.592 1.00 88.69 109 TRP A O 1
ATOM 809 N N . PHE A 1 110 ? 4.921 -1.911 -0.676 1.00 89.19 110 PHE A N 1
ATOM 810 C CA . PHE A 1 110 ? 5.427 -1.293 -1.891 1.00 89.19 110 PHE A CA 1
ATOM 811 C C . PHE A 1 110 ? 4.455 -1.537 -3.043 1.00 89.19 110 PHE A C 1
ATOM 813 O O . PHE A 1 110 ? 3.767 -2.553 -3.098 1.00 89.19 110 PHE A O 1
ATOM 820 N N . TYR A 1 111 ? 4.419 -0.588 -3.972 1.00 89.19 111 TYR A N 1
ATOM 821 C CA . TYR A 1 111 ? 3.768 -0.773 -5.260 1.00 89.19 111 TYR A CA 1
ATOM 822 C C . TYR A 1 111 ? 4.822 -1.166 -6.286 1.00 89.19 111 TYR A C 1
ATOM 824 O O . TYR A 1 111 ? 5.916 -0.602 -6.301 1.00 89.19 111 TYR A O 1
ATOM 832 N N . ALA A 1 112 ? 4.480 -2.109 -7.157 1.00 91.50 112 ALA A N 1
ATOM 833 C CA . ALA A 1 112 ? 5.320 -2.511 -8.272 1.00 91.50 112 ALA A CA 1
ATOM 834 C C . ALA A 1 112 ? 4.566 -2.324 -9.588 1.00 91.50 112 ALA A C 1
ATOM 836 O O . ALA A 1 112 ? 3.366 -2.588 -9.684 1.00 91.50 112 ALA A O 1
ATOM 837 N N . ALA A 1 113 ? 5.286 -1.886 -10.615 1.00 93.06 113 ALA 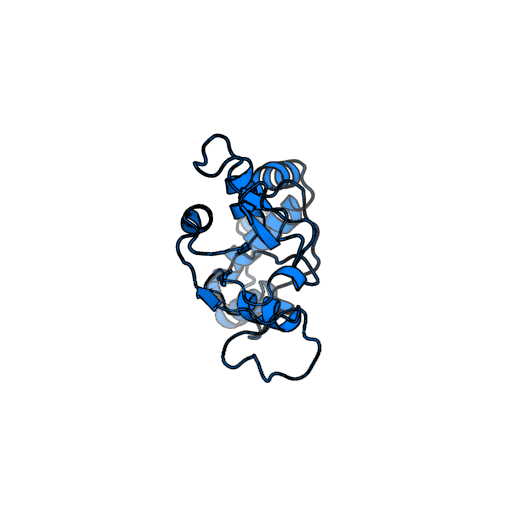A N 1
ATOM 838 C CA . ALA A 1 113 ? 4.810 -1.986 -11.982 1.00 93.06 113 ALA A CA 1
ATOM 839 C C . ALA A 1 113 ? 4.996 -3.429 -12.466 1.00 93.06 113 ALA A C 1
ATOM 841 O O . ALA A 1 113 ? 6.040 -4.039 -12.239 1.00 93.06 113 ALA A O 1
ATOM 842 N N . ALA A 1 114 ? 3.989 -3.968 -13.146 1.00 94.50 114 ALA A N 1
ATOM 843 C CA . ALA A 1 114 ? 4.023 -5.315 -13.698 1.00 94.50 114 ALA A CA 1
ATOM 844 C C . ALA A 1 114 ? 3.844 -5.274 -15.217 1.00 94.50 114 ALA A C 1
ATOM 846 O O . ALA A 1 114 ? 3.138 -4.423 -15.759 1.00 94.50 114 ALA A O 1
ATOM 847 N N . VAL A 1 115 ? 4.468 -6.229 -15.902 1.00 95.38 115 VAL A N 1
ATOM 848 C CA . VAL A 1 115 ? 4.281 -6.469 -17.337 1.00 95.38 115 VAL A CA 1
ATOM 849 C C . VAL A 1 115 ? 3.772 -7.891 -17.555 1.00 95.38 115 VAL A C 1
ATOM 851 O O . VAL A 1 115 ? 3.823 -8.725 -16.650 1.00 95.38 115 VAL A O 1
ATOM 854 N N . ALA A 1 116 ? 3.297 -8.194 -18.764 1.00 96.50 116 ALA A N 1
ATOM 855 C CA . ALA A 1 116 ? 2.954 -9.567 -19.118 1.00 96.50 116 ALA A CA 1
ATOM 856 C C . ALA A 1 116 ? 4.167 -10.497 -18.923 1.00 96.50 116 ALA A C 1
ATOM 858 O O . ALA A 1 116 ? 5.299 -10.141 -19.258 1.00 96.50 116 ALA A O 1
ATOM 859 N N . ASN A 1 117 ? 3.924 -11.713 -18.425 1.00 95.19 117 ASN A N 1
ATOM 860 C CA . ASN A 1 117 ? 4.948 -12.753 -18.293 1.00 95.19 117 ASN A CA 1
ATOM 861 C C . ASN A 1 117 ? 5.275 -13.368 -19.666 1.00 95.19 117 ASN A C 1
ATOM 863 O O . ASN A 1 117 ? 4.996 -14.535 -19.935 1.00 95.19 117 ASN A O 1
ATOM 867 N N . HIS A 1 118 ? 5.827 -12.551 -20.558 1.00 95.69 118 HIS A N 1
ATOM 868 C CA . HIS A 1 118 ? 6.183 -12.928 -21.914 1.00 95.69 118 HIS A CA 1
ATOM 869 C C . HIS A 1 118 ? 7.558 -12.346 -22.272 1.00 95.69 118 HIS A C 1
ATOM 871 O O . HIS A 1 118 ? 7.843 -11.199 -21.915 1.00 95.69 118 HIS A O 1
ATOM 877 N N . PRO A 1 119 ? 8.420 -13.082 -22.999 1.00 95.38 119 PRO A N 1
ATOM 878 C CA . PRO A 1 119 ? 9.758 -12.604 -23.341 1.00 95.38 119 PRO A CA 1
ATOM 879 C C . PRO A 1 119 ? 9.783 -11.239 -24.038 1.00 95.38 119 PRO A C 1
ATOM 881 O O . PRO A 1 119 ? 10.660 -10.428 -23.761 1.00 95.38 119 PRO A O 1
ATOM 884 N N . SER A 1 120 ? 8.799 -10.929 -24.889 1.00 93.50 120 SER A N 1
ATOM 885 C CA . SER A 1 120 ? 8.723 -9.625 -25.573 1.00 93.50 120 SER A CA 1
ATOM 886 C C . SER A 1 120 ? 8.513 -8.432 -24.630 1.00 93.50 120 SER A C 1
ATOM 888 O O . SER A 1 120 ? 8.770 -7.298 -25.026 1.00 93.50 120 SER A O 1
ATOM 890 N N . SER A 1 121 ? 8.067 -8.663 -23.393 1.00 95.69 121 SER A N 1
ATOM 891 C CA . SER A 1 121 ? 7.860 -7.617 -22.390 1.00 95.69 121 SER A CA 1
ATOM 892 C C . SER A 1 121 ? 9.144 -7.215 -21.655 1.00 95.69 121 SER A C 1
ATOM 894 O O . SER A 1 121 ? 9.132 -6.214 -20.939 1.00 95.69 121 SER A O 1
ATOM 896 N N . CYS A 1 122 ? 10.260 -7.937 -21.845 1.00 95.12 122 CYS A N 1
ATOM 897 C CA . CYS A 1 122 ? 11.510 -7.694 -21.113 1.00 95.12 122 CYS A CA 1
ATOM 898 C C . CYS A 1 122 ? 12.029 -6.256 -21.258 1.00 95.12 122 CYS A C 1
ATOM 900 O O . CYS A 1 122 ? 12.370 -5.640 -20.257 1.00 95.12 122 CYS A O 1
ATOM 902 N N . ARG A 1 123 ? 12.026 -5.687 -22.472 1.00 93.75 123 ARG A N 1
ATOM 903 C CA . ARG A 1 123 ? 12.543 -4.329 -22.721 1.00 93.75 123 ARG A CA 1
ATOM 904 C C . ARG A 1 123 ? 11.729 -3.258 -22.001 1.00 93.75 123 ARG A C 1
ATOM 906 O O . ARG A 1 123 ? 12.306 -2.298 -21.506 1.00 93.75 123 ARG A O 1
ATOM 913 N N . LEU A 1 124 ? 10.407 -3.431 -21.929 1.00 95.00 124 LEU A N 1
ATOM 914 C CA . LEU A 1 124 ? 9.544 -2.520 -21.179 1.00 95.00 124 LEU A CA 1
ATOM 915 C C . LEU A 1 124 ? 9.850 -2.605 -19.684 1.00 95.00 124 LEU A C 1
ATOM 917 O O . LEU A 1 124 ? 10.024 -1.571 -19.053 1.00 95.00 124 LEU A O 1
ATOM 921 N N . LEU A 1 125 ? 9.966 -3.819 -19.135 1.00 95.50 125 LEU A N 1
ATOM 922 C CA . LEU A 1 125 ? 10.284 -3.989 -17.718 1.00 95.50 125 LEU A CA 1
ATOM 923 C C . LEU A 1 125 ? 11.671 -3.426 -17.376 1.00 95.50 125 LEU A C 1
ATOM 925 O O . LEU A 1 125 ? 11.797 -2.711 -16.397 1.00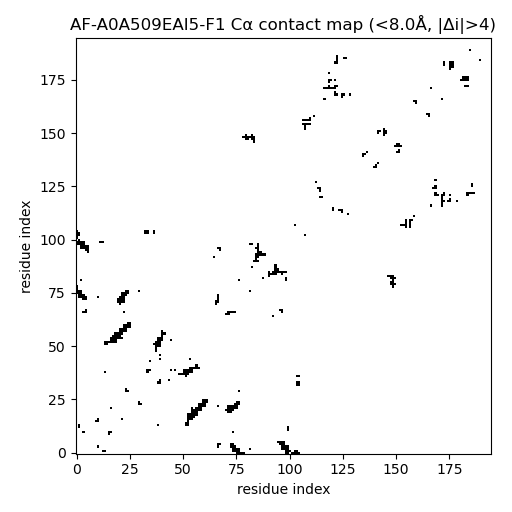 95.50 125 LEU A O 1
ATOM 929 N N . MET A 1 126 ? 12.678 -3.643 -18.229 1.00 94.75 126 MET A N 1
ATOM 930 C CA . MET A 1 126 ? 14.008 -3.037 -18.073 1.00 94.75 126 MET A CA 1
ATOM 931 C C . MET A 1 126 ? 13.959 -1.504 -18.081 1.00 94.75 126 MET A C 1
ATOM 933 O O . MET A 1 126 ? 14.649 -0.868 -17.292 1.00 94.75 126 MET A O 1
ATOM 937 N N . ALA A 1 127 ? 13.157 -0.902 -18.967 1.00 94.56 127 ALA A N 1
ATOM 938 C CA . ALA A 1 127 ? 13.003 0.550 -19.023 1.00 94.56 127 ALA A CA 1
ATOM 939 C C . ALA A 1 127 ? 12.301 1.101 -17.772 1.00 94.56 127 ALA A C 1
ATOM 941 O O . ALA A 1 127 ? 12.677 2.158 -17.270 1.00 94.56 127 ALA A O 1
ATOM 942 N N . VAL A 1 128 ? 11.305 0.376 -17.255 1.00 94.94 128 VAL A N 1
ATOM 943 C CA . VAL A 1 128 ? 10.630 0.713 -15.998 1.00 94.94 128 VAL A CA 1
ATOM 944 C C . VAL A 1 128 ? 11.593 0.602 -14.817 1.00 94.94 128 VAL A C 1
ATOM 946 O O . VAL A 1 128 ? 11.684 1.554 -14.049 1.00 94.94 128 VAL A O 1
ATOM 949 N N . ASP A 1 129 ? 12.346 -0.495 -14.705 1.00 93.69 129 ASP A N 1
ATOM 950 C CA . ASP A 1 129 ? 13.351 -0.691 -13.652 1.00 93.69 129 ASP A CA 1
ATOM 951 C C . ASP A 1 129 ? 14.384 0.448 -13.673 1.00 93.69 129 ASP A C 1
ATOM 953 O O . ASP A 1 129 ? 14.598 1.114 -12.662 1.00 93.69 129 ASP A O 1
ATOM 957 N N . ALA A 1 130 ? 14.944 0.759 -14.848 1.00 93.44 130 ALA A N 1
ATOM 958 C CA . ALA A 1 130 ? 15.924 1.834 -15.006 1.00 93.44 130 ALA A CA 1
ATOM 959 C C . ALA A 1 130 ? 15.356 3.219 -14.651 1.00 93.44 130 ALA A C 1
ATOM 961 O O . ALA A 1 130 ? 16.042 4.036 -14.030 1.00 93.44 130 ALA A O 1
ATOM 962 N N . PHE A 1 131 ? 14.103 3.495 -15.029 1.00 94.69 131 PHE A N 1
ATOM 963 C CA . PHE A 1 131 ? 13.425 4.727 -14.634 1.00 94.69 131 PHE A CA 1
ATOM 964 C C . PHE A 1 131 ? 13.260 4.801 -13.114 1.00 94.69 131 PHE A C 1
ATOM 966 O O . PHE A 1 131 ? 13.604 5.821 -12.522 1.00 94.69 131 PHE A O 1
ATOM 973 N N . LEU A 1 132 ? 12.756 3.738 -12.481 1.00 92.38 132 LEU A N 1
ATOM 974 C CA . LEU A 1 132 ? 12.506 3.708 -11.041 1.00 92.38 132 LEU A CA 1
ATOM 975 C C . LEU A 1 132 ? 13.803 3.848 -10.238 1.00 92.38 132 LEU A C 1
ATOM 977 O O . LEU A 1 132 ? 13.832 4.641 -9.296 1.00 92.38 132 LEU A O 1
ATOM 981 N N . ASP A 1 133 ? 14.879 3.176 -10.652 1.00 91.69 133 ASP A N 1
ATOM 982 C CA . ASP A 1 133 ? 16.203 3.291 -10.031 1.00 91.69 133 ASP A CA 1
ATOM 983 C C . ASP A 1 133 ? 16.733 4.731 -10.093 1.00 91.69 133 ASP A C 1
ATOM 985 O O . ASP A 1 133 ? 17.192 5.282 -9.089 1.00 91.69 133 ASP A O 1
ATOM 989 N N . GLY A 1 134 ? 16.615 5.382 -11.256 1.00 93.00 134 GLY A N 1
ATOM 990 C CA . GLY A 1 134 ? 17.005 6.784 -11.421 1.00 93.00 134 GLY A CA 1
ATOM 991 C C . GLY A 1 134 ? 16.093 7.759 -10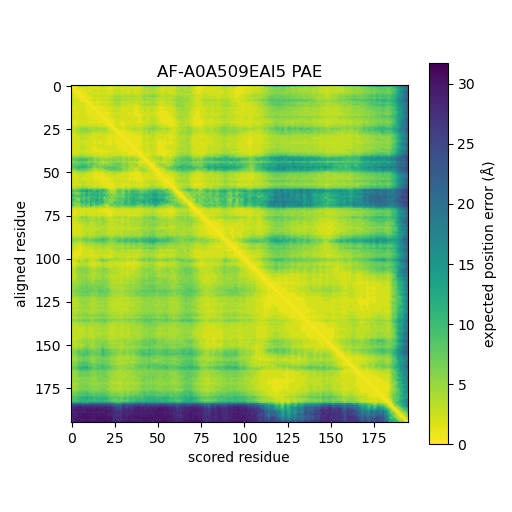.668 1.00 93.00 134 GLY A C 1
ATOM 992 O O . GLY A 1 134 ? 16.549 8.792 -10.176 1.00 93.00 134 GLY A O 1
ATOM 993 N N . PHE A 1 135 ? 14.805 7.437 -10.550 1.00 93.56 135 PHE A N 1
ATOM 994 C CA . PHE A 1 135 ? 13.794 8.309 -9.958 1.00 93.56 135 PHE A CA 1
ATOM 995 C C . PHE A 1 135 ? 13.757 8.247 -8.424 1.00 93.56 135 PHE A C 1
ATOM 997 O O . PHE A 1 135 ? 13.442 9.252 -7.777 1.00 93.56 135 PHE A O 1
ATOM 1004 N N . ALA A 1 136 ? 14.113 7.107 -7.823 1.00 90.69 136 ALA A N 1
ATOM 1005 C CA . ALA A 1 136 ? 13.980 6.834 -6.388 1.00 90.69 136 ALA A CA 1
ATOM 1006 C C . ALA A 1 136 ? 14.720 7.834 -5.475 1.00 90.69 136 ALA A C 1
ATOM 1008 O O . ALA A 1 136 ? 14.281 8.096 -4.349 1.00 90.69 136 ALA A O 1
ATOM 1009 N N . GLY A 1 137 ? 15.823 8.414 -5.955 1.00 89.75 137 GLY A N 1
ATOM 1010 C CA . GLY A 1 137 ? 16.620 9.407 -5.225 1.00 89.75 137 GLY A CA 1
ATOM 1011 C C . GLY A 1 137 ? 16.246 10.868 -5.494 1.00 89.75 137 GLY A C 1
ATOM 1012 O O . GLY A 1 137 ? 16.883 11.768 -4.950 1.00 89.75 137 GLY A O 1
ATOM 1013 N N . THR A 1 138 ? 15.256 11.140 -6.347 1.00 95.38 138 THR A N 1
ATOM 1014 C CA . THR A 1 138 ? 14.984 12.504 -6.822 1.00 95.38 138 THR A CA 1
ATOM 1015 C C . THR A 1 138 ? 14.161 13.336 -5.835 1.00 95.38 138 THR A C 1
ATOM 1017 O O . THR A 1 138 ? 13.310 12.836 -5.091 1.00 95.38 138 THR A O 1
ATOM 1020 N N . ALA A 1 139 ? 14.360 14.658 -5.876 1.00 96.88 139 ALA A N 1
ATOM 1021 C CA . ALA A 1 139 ? 13.523 15.606 -5.140 1.00 96.88 139 ALA A CA 1
ATOM 1022 C C . ALA A 1 139 ? 12.058 15.578 -5.615 1.00 96.88 139 ALA A C 1
ATOM 1024 O O . ALA A 1 139 ? 11.146 15.792 -4.813 1.00 96.88 139 ALA A O 1
ATOM 1025 N N . GLU A 1 140 ? 11.837 15.281 -6.898 1.00 96.81 140 GLU A N 1
ATOM 1026 C CA . GLU A 1 140 ? 10.511 15.149 -7.497 1.00 96.81 140 GLU A CA 1
ATOM 1027 C C . GLU A 1 140 ? 9.731 13.978 -6.891 1.00 96.81 140 GLU A C 1
ATOM 1029 O O . GLU A 1 140 ? 8.614 14.177 -6.406 1.00 96.81 140 GLU A O 1
ATOM 1034 N N . ARG A 1 141 ? 10.340 12.787 -6.807 1.00 94.81 141 ARG A N 1
ATOM 1035 C CA . ARG A 1 141 ? 9.746 11.635 -6.114 1.00 94.81 141 ARG A CA 1
ATOM 1036 C C . ARG A 1 141 ? 9.377 11.982 -4.671 1.00 94.81 141 ARG A C 1
ATOM 1038 O O . ARG A 1 141 ? 8.246 11.750 -4.248 1.00 94.81 141 ARG A O 1
ATOM 1045 N N . ALA A 1 142 ? 10.290 12.610 -3.928 1.00 95.38 142 ALA A N 1
ATOM 1046 C CA . ALA A 1 142 ? 10.023 13.017 -2.547 1.00 95.38 142 ALA A CA 1
ATOM 1047 C C . ALA A 1 142 ? 8.866 14.032 -2.433 1.00 95.38 142 ALA A C 1
ATOM 1049 O O . ALA A 1 142 ? 8.113 14.010 -1.457 1.00 95.38 142 ALA A O 1
ATOM 1050 N N . ALA A 1 143 ? 8.705 14.930 -3.410 1.00 95.62 143 ALA A N 1
ATOM 1051 C CA . ALA A 1 143 ? 7.589 15.873 -3.456 1.00 95.62 143 ALA A CA 1
ATOM 1052 C C . ALA A 1 143 ? 6.252 15.176 -3.752 1.00 95.62 143 ALA A C 1
ATOM 1054 O O . ALA A 1 143 ? 5.250 15.480 -3.101 1.00 95.62 143 ALA A O 1
ATOM 1055 N N . ILE A 1 144 ? 6.239 14.214 -4.681 1.00 93.94 144 ILE A N 1
ATOM 1056 C CA . ILE A 1 144 ? 5.057 13.396 -4.980 1.00 93.94 144 ILE A CA 1
ATOM 1057 C C . ILE A 1 144 ? 4.612 12.623 -3.740 1.00 93.94 144 ILE A C 1
ATOM 1059 O O . ILE A 1 144 ? 3.434 12.680 -3.394 1.00 93.94 144 ILE A O 1
ATOM 1063 N N . GLU A 1 145 ? 5.533 11.969 -3.034 1.00 94.19 145 GLU A N 1
ATOM 1064 C CA . GLU A 1 145 ? 5.198 11.205 -1.829 1.00 94.19 145 GLU A CA 1
ATOM 1065 C C . GLU A 1 145 ? 4.714 12.098 -0.686 1.00 94.19 145 GLU A C 1
ATOM 1067 O O . GLU A 1 145 ? 3.711 11.782 -0.054 1.00 94.19 145 GLU A O 1
ATOM 1072 N N . ARG A 1 146 ? 5.341 13.257 -0.451 1.00 94.00 146 ARG A N 1
ATOM 1073 C CA . ARG A 1 146 ? 4.829 14.215 0.546 1.00 94.00 146 ARG A CA 1
ATOM 1074 C C . ARG A 1 146 ? 3.398 14.643 0.253 1.00 94.00 146 ARG A C 1
ATOM 1076 O O . ARG A 1 146 ? 2.581 14.696 1.163 1.00 94.00 146 ARG A O 1
ATOM 1083 N N . ARG A 1 147 ? 3.089 14.923 -1.011 1.00 91.00 147 ARG A N 1
ATOM 1084 C CA . ARG A 1 147 ? 1.739 15.309 -1.430 1.00 91.00 147 ARG A CA 1
ATOM 1085 C C . ARG A 1 147 ? 0.746 14.148 -1.333 1.00 91.00 147 ARG A C 1
ATOM 1087 O O . ARG A 1 147 ? -0.397 14.366 -0.956 1.00 91.00 147 ARG A O 1
ATOM 1094 N N . GLY A 1 148 ? 1.161 12.942 -1.715 1.00 88.88 148 GLY A N 1
ATOM 1095 C CA . GLY A 1 148 ? 0.278 11.781 -1.818 1.00 88.88 148 GLY A CA 1
ATOM 1096 C C . GLY A 1 148 ? 0.052 11.049 -0.499 1.00 88.88 148 GLY A C 1
ATOM 1097 O O . GLY A 1 148 ? -1.057 10.610 -0.244 1.00 88.88 148 GLY A O 1
ATOM 1098 N N . GLN A 1 149 ? 1.077 10.923 0.343 1.00 90.44 149 GLN A N 1
ATOM 1099 C CA . GLN A 1 149 ? 1.059 10.109 1.566 1.00 90.44 149 GLN A CA 1
ATOM 1100 C C . GLN A 1 149 ? 1.648 10.827 2.794 1.00 90.44 149 GLN A C 1
ATOM 1102 O O . GLN A 1 149 ? 1.917 10.202 3.818 1.00 90.44 149 GLN A O 1
ATOM 1107 N N . GLY A 1 150 ? 1.856 12.143 2.707 1.00 90.31 150 GLY A N 1
ATOM 1108 C CA . GLY A 1 150 ? 2.273 13.011 3.811 1.00 90.31 150 GLY A CA 1
ATOM 1109 C C . GLY A 1 150 ? 3.778 13.081 4.040 1.00 90.31 150 GLY A C 1
ATOM 1110 O O . GLY A 1 150 ? 4.299 14.134 4.404 1.00 90.31 150 GLY A O 1
ATOM 1111 N N . ALA A 1 151 ? 4.505 11.996 3.783 1.00 91.75 151 ALA A N 1
ATOM 1112 C CA . ALA A 1 151 ? 5.955 11.952 3.918 1.00 91.75 151 ALA A CA 1
ATOM 1113 C C . ALA A 1 151 ? 6.582 10.961 2.931 1.00 91.75 151 ALA A C 1
ATOM 1115 O O . ALA A 1 151 ? 5.914 10.018 2.503 1.00 91.75 151 ALA A O 1
ATOM 1116 N N . PRO A 1 152 ? 7.869 11.129 2.579 1.00 91.81 152 PRO A N 1
ATOM 1117 C CA . PRO A 1 152 ? 8.579 10.101 1.849 1.00 91.81 152 PRO A CA 1
ATOM 1118 C C . PRO A 1 152 ? 8.706 8.836 2.696 1.00 91.81 152 PRO A C 1
ATOM 1120 O O . PRO A 1 152 ? 8.981 8.920 3.895 1.00 91.81 152 PRO A O 1
ATOM 1123 N N . VAL A 1 153 ? 8.526 7.673 2.076 1.00 88.50 153 VAL A N 1
ATOM 1124 C CA . VAL A 1 153 ? 8.621 6.378 2.762 1.00 88.50 153 VAL A CA 1
ATOM 1125 C C . VAL A 1 153 ? 9.762 5.578 2.152 1.00 88.50 153 VAL A C 1
ATOM 1127 O O . VAL A 1 153 ? 9.868 5.439 0.935 1.00 88.50 153 VAL A O 1
ATOM 1130 N N . ALA A 1 154 ? 10.640 5.059 3.004 1.00 85.88 154 ALA A N 1
ATOM 1131 C CA . ALA A 1 154 ? 11.668 4.109 2.607 1.00 85.88 154 ALA A CA 1
ATOM 1132 C C . ALA A 1 154 ? 11.228 2.703 3.022 1.00 85.88 154 ALA A C 1
ATOM 1134 O O . ALA A 1 154 ? 10.818 2.486 4.162 1.00 85.88 154 ALA A O 1
ATOM 1135 N N . GLY A 1 155 ? 11.316 1.760 2.092 1.00 86.50 155 GLY A N 1
ATOM 1136 C CA . GLY A 1 155 ? 11.052 0.346 2.323 1.00 86.50 155 GLY A CA 1
ATOM 1137 C C . GLY A 1 155 ? 12.130 -0.495 1.653 1.00 86.50 155 GLY A C 1
ATOM 1138 O O . GLY A 1 155 ? 12.835 -0.019 0.767 1.00 86.50 155 GLY A O 1
ATOM 1139 N N . THR A 1 156 ? 12.260 -1.740 2.095 1.00 86.44 156 THR A N 1
ATOM 1140 C CA . THR A 1 156 ? 13.214 -2.713 1.539 1.00 86.44 156 THR A CA 1
ATOM 1141 C C . THR A 1 156 ? 12.516 -3.889 0.861 1.00 86.44 156 THR A C 1
ATOM 1143 O O . THR A 1 156 ? 13.179 -4.862 0.523 1.00 86.44 156 THR A O 1
ATOM 1146 N N . GLY A 1 157 ? 11.187 -3.833 0.719 1.00 87.50 157 GLY A N 1
ATOM 1147 C CA . GLY A 1 157 ? 10.403 -4.905 0.112 1.00 87.50 157 GLY A CA 1
ATOM 1148 C C . GLY A 1 157 ? 10.680 -5.041 -1.383 1.00 87.50 157 GLY A C 1
ATOM 1149 O O . GLY A 1 157 ? 10.923 -4.049 -2.074 1.00 87.50 157 GLY A O 1
ATOM 1150 N N . SER A 1 158 ? 10.637 -6.276 -1.872 1.00 90.12 158 SER A N 1
ATOM 1151 C CA . SER A 1 158 ? 10.832 -6.612 -3.277 1.00 90.12 158 SER A CA 1
ATOM 1152 C C . SER A 1 158 ? 9.789 -7.620 -3.746 1.00 90.12 158 SER A C 1
ATOM 1154 O O . SER A 1 158 ? 9.349 -8.470 -2.979 1.00 90.12 158 SER A O 1
ATOM 1156 N N . TYR A 1 159 ? 9.474 -7.623 -5.047 1.00 90.56 159 TYR A N 1
ATOM 1157 C CA . TYR A 1 159 ? 8.665 -8.688 -5.662 1.00 90.56 159 TYR A CA 1
ATOM 1158 C C . TYR A 1 159 ? 9.258 -10.089 -5.435 1.00 90.56 159 TYR A C 1
ATOM 1160 O O . TYR A 1 159 ? 8.560 -11.087 -5.574 1.00 90.56 159 TYR A O 1
ATOM 1168 N N . ARG A 1 160 ? 10.558 -10.170 -5.121 1.00 91.44 160 ARG A N 1
ATOM 1169 C CA . ARG A 1 160 ? 11.267 -11.417 -4.809 1.00 91.44 160 ARG A CA 1
ATOM 1170 C C . ARG A 1 160 ? 10.837 -12.028 -3.476 1.00 91.44 160 ARG A C 1
ATOM 1172 O O . ARG A 1 160 ? 11.005 -13.229 -3.296 1.00 91.44 160 ARG A O 1
ATOM 1179 N N . ASP A 1 161 ? 10.308 -11.207 -2.574 1.00 88.62 161 ASP A N 1
ATOM 1180 C CA . ASP A 1 161 ? 9.817 -11.629 -1.262 1.00 88.62 161 ASP A CA 1
ATOM 1181 C C . ASP A 1 161 ? 8.353 -12.099 -1.328 1.00 88.62 161 ASP A C 1
ATOM 1183 O O . ASP A 1 161 ? 7.834 -12.675 -0.371 1.00 88.62 161 ASP A O 1
ATOM 1187 N N . GLU A 1 162 ? 7.687 -11.872 -2.465 1.00 87.75 162 GLU A N 1
ATOM 1188 C CA . GLU A 1 162 ? 6.286 -12.217 -2.685 1.00 87.75 162 GLU A CA 1
ATOM 1189 C C . GLU A 1 162 ? 6.122 -13.672 -3.164 1.00 87.75 162 GLU A C 1
ATOM 1191 O O . GLU A 1 162 ? 6.967 -14.213 -3.891 1.00 87.75 162 GLU A O 1
ATOM 1196 N N . PRO A 1 163 ? 5.013 -14.343 -2.802 1.00 85.38 163 PRO A N 1
ATOM 1197 C CA . PRO A 1 163 ? 4.732 -15.691 -3.273 1.00 85.38 163 PRO A CA 1
ATOM 1198 C C . PRO A 1 163 ? 4.533 -15.732 -4.797 1.00 85.38 163 PRO A C 1
ATOM 1200 O O . PRO A 1 163 ? 4.065 -14.783 -5.420 1.00 85.38 163 PRO A O 1
ATOM 1203 N N . GLY A 1 164 ? 4.823 -16.888 -5.402 1.00 86.00 164 GLY A N 1
ATOM 1204 C CA . GLY A 1 164 ? 4.520 -17.145 -6.816 1.00 86.00 164 GLY A CA 1
ATOM 1205 C C . GLY A 1 164 ? 5.705 -17.063 -7.778 1.00 86.00 164 GLY A C 1
ATOM 1206 O O . GLY A 1 164 ? 5.485 -17.126 -8.985 1.00 86.00 164 GLY A O 1
ATOM 1207 N N . ASN A 1 165 ? 6.943 -16.982 -7.270 1.00 89.06 165 ASN A N 1
ATOM 1208 C CA . ASN A 1 165 ? 8.172 -16.970 -8.078 1.00 89.06 165 ASN A CA 1
ATOM 1209 C C . ASN A 1 165 ? 8.106 -15.923 -9.202 1.00 89.06 165 ASN A C 1
ATOM 1211 O O . ASN A 1 165 ? 8.357 -16.221 -10.375 1.00 89.06 165 ASN A O 1
ATOM 1215 N N . LEU A 1 166 ? 7.694 -14.706 -8.837 1.00 93.44 166 LEU A N 1
ATOM 1216 C CA . LEU A 1 166 ? 7.524 -13.604 -9.774 1.00 93.44 166 LEU A CA 1
ATOM 1217 C C . LEU A 1 166 ? 8.846 -13.326 -10.502 1.00 93.44 166 LEU A C 1
ATOM 1219 O O . LEU A 1 166 ? 9.910 -13.234 -9.891 1.00 93.44 166 LEU A O 1
ATOM 1223 N N . ARG A 1 167 ? 8.767 -13.217 -11.829 1.00 95.31 167 ARG A N 1
ATOM 1224 C CA . ARG A 1 167 ? 9.925 -13.056 -12.714 1.00 95.31 167 ARG A CA 1
ATOM 1225 C C . ARG A 1 167 ? 10.269 -11.585 -12.892 1.00 95.31 167 ARG A C 1
ATOM 1227 O O . ARG A 1 167 ? 9.393 -10.783 -13.207 1.00 95.31 167 ARG A O 1
ATOM 1234 N N . GLY A 1 168 ? 11.550 -11.259 -12.758 1.00 95.25 168 GLY A N 1
ATOM 1235 C CA . GLY A 1 168 ? 12.074 -9.923 -13.014 1.00 95.25 168 GLY A CA 1
ATOM 1236 C C . GLY A 1 168 ? 12.536 -9.715 -14.453 1.00 95.25 168 GLY A C 1
ATOM 1237 O O . GLY A 1 168 ? 12.506 -10.622 -15.293 1.00 95.25 168 GLY A O 1
ATOM 1238 N N . SER A 1 169 ? 13.059 -8.518 -14.726 1.00 94.12 169 SER A N 1
ATOM 1239 C CA . SER A 1 169 ? 13.686 -8.202 -16.011 1.00 94.12 169 SER A CA 1
ATOM 1240 C C . SER A 1 169 ? 14.817 -9.168 -16.413 1.00 94.12 169 SER A C 1
ATOM 1242 O O . SER A 1 169 ? 14.839 -9.532 -17.593 1.00 94.12 169 SER A O 1
ATOM 1244 N N . PRO A 1 170 ? 15.684 -9.696 -15.513 1.00 93.94 170 PRO A N 1
ATOM 1245 C CA . PRO A 1 170 ? 16.712 -10.664 -15.911 1.00 93.94 170 PRO A CA 1
ATOM 1246 C C . PRO A 1 170 ? 16.120 -11.985 -16.416 1.00 93.94 170 PRO A C 1
ATOM 1248 O O . PRO A 1 170 ? 16.595 -12.542 -17.408 1.00 93.94 170 PRO A O 1
ATOM 1251 N N . ASP A 1 171 ? 15.049 -12.461 -15.777 1.00 96.31 171 ASP A N 1
ATOM 1252 C CA . ASP A 1 171 ? 14.392 -13.718 -16.136 1.00 96.31 171 ASP A CA 1
ATOM 1253 C C . ASP A 1 171 ? 13.691 -13.609 -17.491 1.00 96.31 171 ASP A C 1
ATOM 1255 O O . ASP A 1 171 ? 13.736 -14.540 -18.302 1.00 96.31 171 ASP A O 1
ATOM 1259 N N . LEU A 1 172 ? 13.029 -12.476 -17.756 1.00 96.44 172 LEU A N 1
ATOM 1260 C CA . LEU A 1 172 ? 12.404 -12.215 -19.053 1.00 96.44 172 LEU A CA 1
ATOM 1261 C C . LEU A 1 172 ? 13.459 -12.019 -20.149 1.00 96.44 172 LEU A C 1
ATOM 1263 O O . LEU A 1 172 ? 13.270 -12.508 -21.262 1.00 96.44 172 LEU A O 1
ATOM 1267 N N . ALA A 1 173 ? 14.583 -11.369 -19.836 1.00 95.56 173 ALA A N 1
ATOM 1268 C CA . ALA A 1 173 ? 15.689 -11.186 -20.769 1.00 95.56 173 ALA A CA 1
ATOM 1269 C C . ALA A 1 173 ? 16.346 -12.516 -21.170 1.00 95.56 173 ALA A C 1
ATOM 1271 O O . ALA A 1 173 ? 16.629 -12.738 -22.348 1.00 95.56 173 ALA A O 1
ATOM 1272 N N . ALA A 1 174 ? 16.543 -13.431 -20.215 1.00 96.75 174 ALA A N 1
ATOM 1273 C CA . ALA A 1 174 ? 17.037 -14.778 -20.494 1.00 96.75 174 ALA A CA 1
ATOM 1274 C C . ALA A 1 174 ? 16.092 -15.546 -21.433 1.00 96.75 174 ALA A C 1
ATOM 1276 O O . ALA A 1 174 ? 16.540 -16.142 -22.413 1.00 96.75 174 ALA A O 1
ATOM 1277 N N . ALA A 1 175 ? 14.780 -15.472 -21.192 1.00 97.06 175 ALA A N 1
ATOM 1278 C CA . ALA A 1 175 ? 13.801 -16.107 -22.070 1.00 97.06 175 ALA A CA 1
ATOM 1279 C C . ALA A 1 175 ? 13.735 -15.455 -23.462 1.00 97.06 175 ALA A C 1
ATOM 1281 O O . ALA A 1 175 ? 13.571 -16.160 -24.455 1.00 97.06 175 ALA A O 1
ATOM 128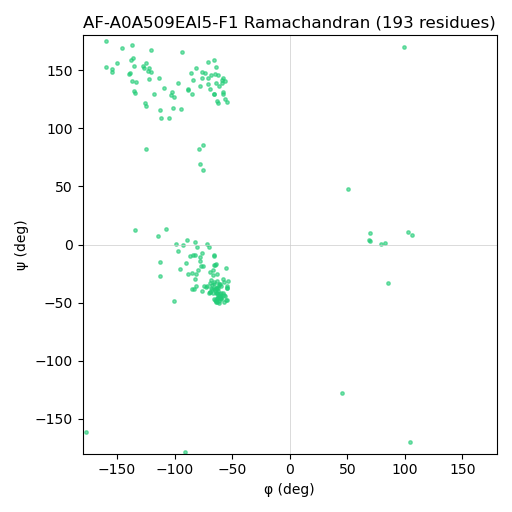2 N N . TYR A 1 176 ? 13.920 -14.135 -23.561 1.00 97.00 176 TYR A N 1
ATOM 1283 C CA . TYR A 1 176 ? 13.991 -13.435 -24.847 1.00 97.00 176 TYR A CA 1
ATOM 1284 C C . TYR A 1 176 ? 15.178 -13.919 -25.683 1.00 97.00 176 TYR A C 1
ATOM 1286 O O . TYR A 1 176 ? 15.010 -14.234 -26.863 1.00 97.00 176 TYR A O 1
ATOM 1294 N N . ARG A 1 177 ? 16.359 -14.049 -25.068 1.00 96.75 177 ARG A N 1
ATOM 1295 C CA . ARG A 1 177 ? 17.552 -14.603 -25.727 1.00 96.75 177 ARG A CA 1
ATOM 1296 C C . ARG A 1 177 ? 17.327 -16.028 -26.198 1.00 96.75 177 ARG A C 1
ATOM 1298 O O . ARG A 1 177 ? 17.638 -16.338 -27.340 1.00 96.75 177 ARG A O 1
ATOM 1305 N N . ALA A 1 178 ? 16.752 -16.873 -25.344 1.00 97.12 178 ALA A N 1
ATOM 1306 C CA . ALA A 1 178 ? 16.458 -18.259 -25.694 1.00 97.12 178 ALA A CA 1
ATOM 1307 C C . ALA A 1 178 ? 15.505 -18.364 -26.898 1.00 97.12 178 ALA A C 1
ATOM 1309 O O . ALA A 1 178 ? 15.663 -19.253 -27.728 1.00 97.12 178 ALA A O 1
ATOM 1310 N N . GLN A 1 179 ? 14.542 -17.445 -27.014 1.00 96.25 179 GLN A N 1
ATOM 1311 C CA . GLN A 1 179 ? 13.558 -17.446 -28.097 1.00 96.25 179 GLN A CA 1
ATOM 1312 C C . GLN A 1 179 ? 14.078 -16.829 -29.404 1.00 96.25 179 GLN A C 1
ATOM 1314 O O . GLN A 1 179 ? 13.685 -17.265 -30.482 1.00 96.25 179 GLN A O 1
ATOM 1319 N N . THR A 1 180 ? 14.910 -15.790 -29.325 1.00 94.94 180 THR A N 1
ATOM 1320 C CA . THR A 1 180 ? 15.271 -14.960 -30.492 1.00 94.94 180 THR A CA 1
ATOM 1321 C C . THR A 1 180 ? 16.729 -15.086 -30.922 1.00 94.94 180 THR A C 1
ATOM 1323 O O . THR A 1 180 ? 17.082 -14.636 -32.008 1.00 94.94 180 THR A O 1
ATOM 1326 N N . GLY A 1 181 ? 17.593 -15.644 -30.071 1.00 94.69 181 GLY A N 1
ATOM 1327 C CA . GLY A 1 181 ? 19.044 -15.626 -30.256 1.00 94.69 181 GLY A CA 1
ATOM 1328 C C . GLY A 1 181 ? 19.682 -14.241 -30.080 1.00 94.69 181 GLY A C 1
ATOM 1329 O O . GLY A 1 181 ? 20.853 -14.076 -30.406 1.00 94.69 181 GLY A O 1
ATOM 1330 N N . GLN A 1 182 ? 18.937 -13.241 -29.593 1.00 91.06 182 GLN A N 1
ATOM 1331 C CA . GLN A 1 182 ? 19.392 -11.852 -29.482 1.00 91.06 182 GLN A CA 1
ATOM 1332 C C . GLN A 1 182 ? 19.320 -11.321 -28.050 1.00 91.06 182 GLN A C 1
ATOM 1334 O O . GLN A 1 182 ? 18.450 -11.703 -27.267 1.00 91.06 182 GLN A O 1
ATOM 1339 N N . ASP A 1 183 ? 20.188 -10.361 -27.731 1.00 90.44 183 ASP A N 1
ATOM 1340 C CA . ASP A 1 183 ? 20.087 -9.581 -26.500 1.00 90.44 183 ASP A CA 1
ATOM 1341 C C . ASP A 1 183 ? 18.900 -8.599 -26.545 1.00 90.44 183 ASP A C 1
ATOM 1343 O O . ASP A 1 183 ? 18.676 -7.915 -27.554 1.00 90.44 183 ASP A O 1
ATOM 1347 N N . PRO A 1 184 ? 18.133 -8.460 -25.449 1.00 87.81 184 PRO A N 1
ATOM 1348 C CA . PRO A 1 184 ? 17.095 -7.447 -25.351 1.00 87.81 184 PRO A CA 1
ATOM 1349 C C . PRO A 1 184 ? 17.726 -6.085 -25.040 1.00 87.81 184 PRO A C 1
ATOM 1351 O O . PRO A 1 184 ? 17.778 -5.649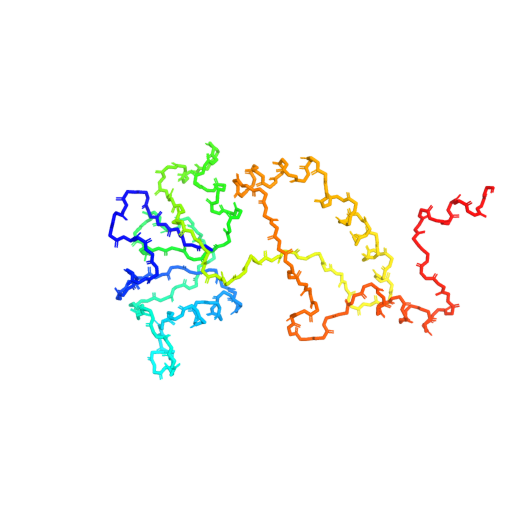 -23.896 1.00 87.81 184 PRO A O 1
ATOM 1354 N N . LEU A 1 185 ? 18.225 -5.402 -26.070 1.00 77.81 185 LEU A N 1
ATOM 1355 C CA . LEU A 1 185 ? 18.753 -4.045 -25.920 1.00 77.81 185 LEU A CA 1
ATOM 1356 C C . LEU A 1 185 ? 17.614 -3.043 -25.633 1.00 77.81 185 LEU A C 1
ATOM 1358 O O . LEU A 1 185 ? 16.596 -3.079 -26.338 1.00 77.81 185 LEU A O 1
ATOM 1362 N N . PRO A 1 186 ? 17.766 -2.137 -24.648 1.00 63.94 186 PRO A N 1
ATOM 1363 C CA . PRO A 1 186 ? 16.885 -0.982 -24.495 1.00 63.94 186 PRO A CA 1
ATOM 1364 C C . PRO A 1 186 ? 16.900 -0.112 -25.770 1.00 63.94 186 PRO A C 1
ATOM 1366 O O . PRO A 1 186 ? 17.963 0.028 -26.389 1.00 63.94 186 PRO A O 1
ATOM 1369 N N . PRO A 1 187 ? 15.768 0.485 -26.191 1.00 55.56 187 PRO A N 1
ATOM 1370 C CA . PRO A 1 187 ? 15.680 1.291 -27.422 1.00 55.56 187 PRO A CA 1
ATOM 1371 C C . PRO A 1 187 ? 16.719 2.426 -27.513 1.00 55.56 187 PRO A C 1
ATOM 1373 O O . PRO A 1 187 ? 17.185 2.793 -28.591 1.00 55.56 187 PRO A O 1
ATOM 1376 N N . ASP A 1 188 ? 17.091 2.969 -26.365 1.00 54.53 188 ASP A N 1
ATOM 1377 C CA . ASP A 1 188 ? 17.998 4.087 -26.129 1.00 54.53 188 ASP A CA 1
ATOM 1378 C C . ASP A 1 188 ? 19.489 3.725 -26.301 1.00 54.53 188 ASP A C 1
ATOM 1380 O O . ASP A 1 188 ? 20.303 4.605 -26.594 1.00 54.53 188 ASP A O 1
ATOM 1384 N N . LEU A 1 189 ? 19.843 2.434 -26.257 1.00 47.81 189 LEU A N 1
ATOM 1385 C CA . LEU A 1 189 ? 21.185 1.923 -26.578 1.00 47.81 189 LEU A CA 1
ATOM 1386 C C . LEU A 1 189 ? 21.367 1.597 -28.069 1.00 47.81 189 LEU A C 1
ATOM 1388 O O . LEU A 1 189 ? 22.475 1.705 -28.589 1.00 47.81 189 LEU A O 1
ATOM 1392 N N . VAL A 1 190 ? 20.286 1.293 -28.795 1.00 47.84 190 VAL A N 1
ATOM 1393 C CA . VAL A 1 190 ? 20.341 1.030 -30.247 1.00 47.84 190 VAL A CA 1
ATOM 1394 C C . VAL A 1 190 ? 20.737 2.290 -31.031 1.00 47.84 190 VAL A C 1
ATOM 1396 O O . VAL A 1 190 ? 21.442 2.200 -32.032 1.00 47.84 190 VAL A O 1
ATOM 1399 N N . ARG A 1 191 ? 20.362 3.487 -30.552 1.00 43.47 191 ARG A N 1
ATOM 1400 C CA . ARG A 1 191 ? 20.722 4.763 -31.202 1.00 43.47 191 ARG A CA 1
ATOM 1401 C C . ARG A 1 191 ? 22.166 5.217 -30.965 1.00 43.47 191 ARG A C 1
ATOM 1403 O O . ARG A 1 191 ? 22.642 6.047 -31.727 1.00 43.47 191 ARG A O 1
ATOM 1410 N N . ARG A 1 192 ? 22.866 4.699 -29.948 1.00 42.66 192 ARG A N 1
ATOM 1411 C CA . ARG A 1 192 ? 24.261 5.089 -29.647 1.00 42.66 192 ARG A CA 1
ATOM 1412 C C . ARG A 1 192 ? 25.314 4.234 -30.354 1.00 42.66 192 ARG A C 1
ATOM 1414 O O . ARG A 1 192 ? 26.459 4.648 -30.413 1.00 42.66 192 ARG A O 1
ATOM 1421 N N . HIS A 1 193 ? 24.942 3.071 -30.887 1.00 37.25 193 HIS A N 1
ATOM 1422 C CA . HIS A 1 193 ? 25.836 2.211 -31.682 1.00 37.25 193 HIS A CA 1
ATOM 1423 C C . HIS A 1 193 ? 25.648 2.375 -33.200 1.00 37.25 193 HIS A C 1
ATOM 1425 O O . HIS A 1 193 ? 26.313 1.699 -33.978 1.00 37.25 193 HIS A O 1
ATOM 1431 N N . ALA A 1 194 ? 24.737 3.255 -33.621 1.00 45.38 194 ALA A N 1
ATOM 1432 C CA . ALA A 1 194 ? 24.479 3.578 -35.024 1.00 45.38 194 ALA A CA 1
ATOM 1433 C C . ALA A 1 194 ? 25.006 4.974 -35.425 1.00 45.38 194 ALA A C 1
ATOM 1435 O O . ALA A 1 194 ? 24.611 5.484 -36.473 1.00 45.38 194 ALA A O 1
ATOM 1436 N N . ALA A 1 195 ? 25.851 5.589 -34.588 1.00 39.03 195 ALA A N 1
ATOM 1437 C CA . ALA A 1 195 ? 26.484 6.890 -34.810 1.00 39.03 195 ALA A CA 1
ATOM 1438 C C . ALA A 1 195 ? 28.008 6.760 -34.763 1.00 39.03 195 ALA A C 1
ATOM 1440 O O . ALA A 1 195 ? 28.493 5.999 -33.895 1.00 39.03 195 ALA A O 1
#

Radius of gyration: 21.31 Å; Cα contacts (8 Å, |Δi|>4): 282; chains: 1; bounding box: 48×40×57 Å

Secondary structure (DSSP, 8-state):
-EEEETT-TT-SSGGGGTTPEEEE-S-HHHHHHHHHHTEE-GGGGG--S--SEE-SEEEE-S-GGGGTTTS-SEEE--HHHHHHHHH-TT-TTTTTEEEPSS-SSSS---------SSGGGHHHHHHHHHHHHHHTT-HHHHHHHHHHHSS-------GGGSSS----HHHHHHHHHHHHSS----HHHHTTS--

Organism: NCBI:txid2584084

Solvent-accessible surface area (backbone atoms only — not comparable to full-atom values): 11370 Å² total; per-residue (Å²): 57,45,31,33,45,49,87,53,80,77,58,77,52,71,59,53,36,51,64,30,33,36,31,28,52,82,42,73,67,55,54,52,38,42,46,73,62,8,45,24,43,80,89,45,61,81,55,85,74,74,75,50,21,48,36,61,40,76,42,74,38,94,63,76,77,50,51,76,75,64,76,26,64,33,37,42,47,61,54,43,65,50,39,33,35,29,66,33,89,89,35,98,38,43,70,49,32,40,74,44,85,71,65,63,48,98,60,65,85,80,88,78,90,81,71,67,100,44,39,86,38,19,44,58,46,44,52,50,50,53,47,49,66,67,40,74,80,35,71,64,51,44,51,52,30,31,70,38,42,68,46,68,82,87,67,87,77,52,69,82,80,45,88,81,78,62,75,51,45,69,57,24,34,53,47,27,26,75,75,66,78,43,83,72,69,48,77,79,58,60,63,64,76,75,108